Protein AF-A0A1G7L5L9-F1 (afdb_monomer_lite)

Radius of gyration: 23.98 Å; chains: 1; bounding box: 63×46×67 Å

Foldseek 3Di:
DVQVVQQLVVLVVVLVVLVVVQFFKWKWFPDCDPVNHHTDIDTDLFQVVNVVVQVVPQDPPDDPPVPDDPDPPPPGGRMDMFTSVVSVLVSPDDPPPDPDPFPVVLLVVQCVVQQKDADVPDDPVNCVVCQSSLHKDKIKHKDKDQLLVFFQKKWKKWWFADPDDDRQPPTDIDTPDMGRDPVVLVVVNVVVQPPPPPDPTFTKIWIKTFTPLAAFDADSRGDGQLQGIGTQKIWHWDQDPVVNDIHTDIDGPDDSRDIDMGMDMWMWGADRVVSHIFIAHRSRDTDRSVRPRDDPPPPPD

Secondary structure (DSSP, 8-state):
-HHHHHHHHHHHHHHHHHHHHT--EEEEE-SPPTT-PPPPEEEESSHHHHHHHHHHHS-------TT-TT--------EEEEEHHHHHHHHH--S--------HHHHHHHHHHTTEEEPTT--HHHHHHHHHTT--EEEEEEEEE-HHHHEEEEEEEEEEPP-SS-TTTT-EEEEEEEESSHHHHHHHHHHHHHHTTT-S--EEEEEEEEETT-PPPB-TTSPBPTTTEEEEEEEEEEEETTTTEEEEEEEE---SSS-EEEEEEEEEEEETTTTEEEEE-TTS-B--GGG----------

Sequence (301 aa):
MEIQETSQRDIARFLQNAGASGWNWTAFSTRPNEDQRPPDFEGFISADKAQAYCNDNGVSRSYPYEDDPYDVREEYLDYRFMPVEALQKAYHADKGITTINFPLGSLKEAMSSQSVQFLPGQTTEQALPLLQAETIFPVQWNKLIDPAQEVDRFHVIGHRHAGHQVYEIGHSTRVVGSFSSLAEAEKCFKEQVRQYTDNTDKNDYLLIGQYKGREVVQDMEGWPESYSGLTLKTANYQYDNDLQAKIWNVQEISTLDEPKGIRHFLYARFDPESEKLTLYNDRLQETRPEDLKSINLSRSI

pLDDT: mean 81.39, std 17.75, range [27.72, 98.44]

Structure (mmCIF, N/CA/C/O backbone):
data_AF-A0A1G7L5L9-F1
#
_entry.id   AF-A0A1G7L5L9-F1
#
loop_
_atom_site.group_PDB
_atom_site.id
_atom_site.type_symbol
_atom_site.label_atom_id
_atom_site.label_alt_id
_atom_site.label_comp_id
_atom_site.label_asym_id
_atom_site.label_entity_id
_atom_site.label_seq_id
_atom_site.pdbx_PDB_ins_code
_atom_site.Cartn_x
_atom_site.Cartn_y
_atom_site.Cartn_z
_atom_site.occupancy
_atom_site.B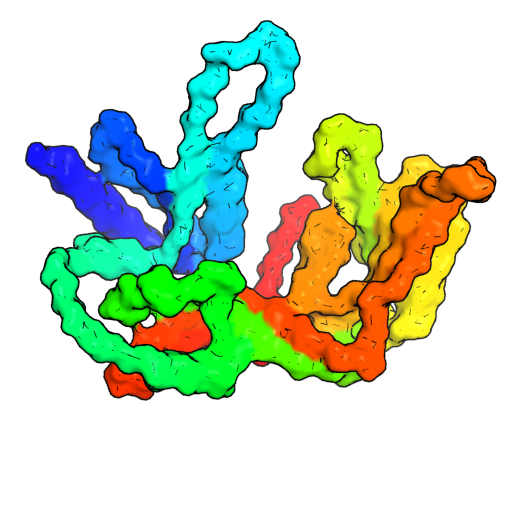_iso_or_equiv
_atom_site.auth_seq_id
_atom_site.auth_comp_id
_atom_site.auth_asym_id
_atom_site.auth_atom_id
_atom_site.pdbx_PDB_model_num
ATOM 1 N N . MET A 1 1 ? -40.414 11.947 16.798 1.00 44.50 1 MET A N 1
ATOM 2 C CA . MET A 1 1 ? -40.031 10.758 17.588 1.00 44.50 1 MET A CA 1
ATOM 3 C C . MET A 1 1 ? -39.949 9.507 16.706 1.00 44.50 1 MET A C 1
ATOM 5 O O . MET A 1 1 ? -39.014 8.749 16.881 1.00 44.50 1 MET A O 1
ATOM 9 N N . GLU A 1 2 ? -40.801 9.350 15.681 1.00 40.66 2 GLU A N 1
ATOM 10 C CA . GLU A 1 2 ? -40.761 8.212 14.728 1.00 40.66 2 GLU A CA 1
ATOM 11 C C . GLU A 1 2 ? -39.522 8.146 13.804 1.00 40.66 2 GLU A C 1
ATOM 13 O O . GLU A 1 2 ? -39.083 7.056 13.443 1.00 40.66 2 GLU A O 1
ATOM 18 N N . ILE A 1 3 ? -38.916 9.284 13.441 1.00 42.47 3 ILE A N 1
ATOM 19 C CA . ILE A 1 3 ? -37.767 9.327 12.510 1.00 42.47 3 ILE A CA 1
ATOM 20 C C . ILE A 1 3 ? -36.498 8.714 13.135 1.00 42.47 3 ILE A C 1
ATOM 22 O O . ILE A 1 3 ? -35.780 7.968 12.473 1.00 42.47 3 ILE A O 1
ATOM 26 N N . GLN A 1 4 ? -36.253 8.955 14.430 1.00 54.94 4 GLN A N 1
ATOM 27 C CA . GLN A 1 4 ? -35.119 8.364 15.157 1.00 54.94 4 GLN A CA 1
ATOM 28 C C . GLN A 1 4 ? -35.282 6.858 15.395 1.00 54.94 4 GLN A C 1
ATOM 30 O O . GLN A 1 4 ? -34.301 6.126 15.358 1.00 54.94 4 GLN A O 1
ATOM 35 N N . GLU A 1 5 ? -36.504 6.373 15.621 1.00 56.66 5 GLU A N 1
ATOM 36 C CA . GLU A 1 5 ? -36.740 4.933 15.784 1.00 56.66 5 GLU A CA 1
ATOM 37 C C . GLU A 1 5 ? -36.624 4.175 14.455 1.00 56.66 5 GLU A C 1
ATOM 39 O O . GLU A 1 5 ? -36.126 3.049 14.420 1.00 56.66 5 GLU A O 1
ATOM 44 N N . THR A 1 6 ? -37.059 4.792 13.351 1.00 52.22 6 THR A N 1
ATOM 45 C CA . THR A 1 6 ? -36.950 4.202 12.008 1.00 52.22 6 THR A CA 1
ATOM 46 C C . THR A 1 6 ? -35.484 4.105 11.585 1.00 52.22 6 THR A C 1
ATOM 48 O O . THR A 1 6 ? -35.041 3.035 11.173 1.00 52.22 6 THR A O 1
ATOM 51 N N . SER A 1 7 ? -34.693 5.159 11.824 1.00 68.81 7 SER A N 1
ATOM 52 C CA . SER A 1 7 ? -33.255 5.148 11.533 1.00 68.81 7 SER A CA 1
ATOM 53 C C . SER A 1 7 ? -32.487 4.094 12.338 1.00 68.81 7 SER A C 1
ATOM 55 O O . SER A 1 7 ? -31.607 3.423 11.803 1.00 68.81 7 SER A O 1
ATOM 57 N N . GLN A 1 8 ? -32.867 3.875 13.598 1.00 73.25 8 GLN A N 1
ATOM 58 C CA . GLN A 1 8 ? -32.295 2.828 14.445 1.00 73.25 8 GLN A CA 1
ATOM 59 C C . GLN A 1 8 ? -32.614 1.413 13.944 1.00 73.25 8 GLN A C 1
ATOM 61 O O . GLN A 1 8 ? -31.734 0.551 13.899 1.00 73.25 8 GLN A O 1
ATOM 66 N N . ARG A 1 9 ? -33.859 1.161 13.523 1.00 78.75 9 ARG A N 1
ATOM 67 C CA . ARG A 1 9 ? -34.261 -0.149 12.984 1.00 78.75 9 ARG A CA 1
ATOM 68 C C . ARG A 1 9 ? -33.539 -0.493 11.687 1.00 78.75 9 ARG A C 1
ATOM 70 O O . ARG A 1 9 ? -33.197 -1.659 11.491 1.00 78.75 9 ARG A O 1
ATOM 77 N N . ASP A 1 10 ? -33.314 0.487 10.821 1.00 81.69 10 ASP A N 1
ATOM 78 C CA . ASP A 1 10 ? -32.642 0.263 9.542 1.00 81.69 10 ASP A CA 1
ATOM 79 C C . ASP A 1 10 ? -31.140 0.006 9.730 1.00 81.69 10 ASP A C 1
ATOM 81 O O . ASP A 1 10 ? -30.616 -0.947 9.153 1.00 81.69 10 ASP A O 1
ATOM 85 N N . ILE A 1 11 ? -30.476 0.736 10.637 1.00 84.44 11 ILE A N 1
ATOM 86 C CA . ILE A 1 11 ? -29.084 0.452 11.031 1.00 84.44 11 ILE A CA 1
ATOM 87 C C . ILE A 1 11 ? -28.968 -0.945 11.651 1.00 84.44 11 ILE A C 1
ATOM 89 O O . ILE A 1 11 ? -28.101 -1.726 11.263 1.00 84.44 11 ILE A O 1
ATOM 93 N N . ALA A 1 12 ? -29.861 -1.301 12.579 1.00 86.31 12 ALA A N 1
ATOM 94 C CA . ALA A 1 12 ? -29.857 -2.627 13.195 1.00 86.31 12 ALA A CA 1
ATOM 95 C C . ALA A 1 12 ? -30.045 -3.747 12.154 1.00 86.31 12 ALA A C 1
ATOM 97 O O . ALA A 1 12 ? -29.364 -4.772 12.216 1.00 86.31 12 ALA A O 1
ATOM 98 N N . ARG A 1 13 ? -30.925 -3.538 11.164 1.00 88.62 13 ARG A N 1
ATOM 99 C CA . ARG A 1 13 ? -31.131 -4.478 10.053 1.00 88.62 13 ARG A CA 1
ATOM 100 C C . ARG A 1 13 ? -29.889 -4.596 9.173 1.00 88.62 13 ARG A C 1
ATOM 102 O O . ARG A 1 13 ? -29.511 -5.711 8.822 1.00 88.62 13 ARG A O 1
ATOM 109 N N . PHE A 1 14 ? -29.243 -3.477 8.842 1.00 90.25 14 PHE A N 1
ATOM 110 C CA . PHE A 1 14 ? -27.985 -3.480 8.098 1.00 90.25 14 PHE A CA 1
ATOM 111 C C . PHE A 1 14 ? -26.903 -4.278 8.836 1.00 90.25 14 PHE A C 1
ATOM 113 O O . PHE A 1 14 ? -26.316 -5.184 8.251 1.00 90.25 14 PHE A O 1
ATOM 120 N N . LEU A 1 15 ? -26.689 -4.011 10.129 1.00 90.12 15 LEU A N 1
ATOM 121 C CA . LEU A 1 15 ? -25.681 -4.705 10.939 1.00 90.12 15 LEU A CA 1
ATOM 122 C C . LEU A 1 15 ? -25.943 -6.218 11.021 1.00 90.12 15 LEU A C 1
ATOM 124 O O . LEU A 1 15 ? -25.011 -7.016 10.922 1.00 90.12 15 LEU A O 1
ATOM 128 N N . GLN A 1 16 ? -27.209 -6.630 11.134 1.00 88.75 16 GLN A N 1
ATOM 129 C CA . GLN A 1 16 ? -27.583 -8.045 11.087 1.00 88.75 16 GLN A CA 1
ATOM 130 C C . GLN A 1 16 ? -27.263 -8.679 9.721 1.00 88.75 16 GLN A C 1
ATOM 132 O O . GLN A 1 16 ? -26.708 -9.779 9.659 1.00 88.75 16 GLN A O 1
ATOM 137 N N . ASN A 1 17 ? -27.576 -7.980 8.626 1.00 89.50 17 ASN A N 1
ATOM 138 C CA . ASN A 1 17 ? -27.306 -8.444 7.264 1.00 89.50 17 ASN A CA 1
ATOM 139 C C . ASN A 1 17 ? -25.806 -8.489 6.943 1.00 89.50 17 ASN A C 1
ATOM 141 O O . ASN A 1 17 ? -25.369 -9.388 6.221 1.00 89.50 17 ASN A O 1
ATOM 145 N N . ALA A 1 18 ? -25.020 -7.564 7.497 1.00 90.19 18 ALA A N 1
ATOM 146 C CA . ALA A 1 18 ? -23.574 -7.517 7.330 1.00 90.19 18 ALA A CA 1
ATOM 147 C C . ALA A 1 18 ? -22.911 -8.794 7.856 1.00 90.19 18 ALA A C 1
ATOM 149 O O . ALA A 1 18 ? -22.126 -9.417 7.139 1.00 90.19 18 ALA A O 1
ATOM 150 N N . GLY A 1 19 ? -23.313 -9.250 9.049 1.00 83.50 19 GLY A N 1
ATOM 151 C CA . GLY A 1 19 ? -22.846 -10.519 9.610 1.00 83.50 19 GLY A CA 1
ATOM 152 C C . GLY A 1 19 ? -23.207 -11.728 8.739 1.00 83.50 19 GLY A C 1
ATOM 153 O O . GLY A 1 19 ? -22.362 -12.588 8.503 1.00 83.50 19 GLY A O 1
ATOM 154 N N . ALA A 1 20 ? -24.431 -11.775 8.201 1.00 88.44 20 ALA A N 1
ATOM 155 C CA . ALA A 1 20 ? -24.874 -12.864 7.323 1.00 88.44 20 ALA A CA 1
ATOM 156 C C . ALA A 1 20 ? -24.168 -12.873 5.952 1.00 88.44 20 ALA A C 1
ATOM 158 O O . ALA A 1 20 ? -23.984 -13.935 5.361 1.00 88.44 20 ALA A O 1
ATOM 159 N N . SER A 1 21 ? -23.765 -11.700 5.458 1.00 89.38 21 SER A N 1
ATOM 160 C CA . SER A 1 21 ? -23.164 -11.518 4.128 1.00 89.38 21 SER A CA 1
ATOM 161 C C . SER A 1 21 ? -21.631 -11.511 4.144 1.00 89.38 21 SER A C 1
ATOM 163 O O . SER A 1 21 ? -21.006 -11.430 3.087 1.00 89.38 21 SER A O 1
ATOM 165 N N . GLY A 1 22 ? -21.012 -11.586 5.329 1.00 91.38 22 GLY A N 1
ATOM 166 C CA . GLY A 1 22 ? -19.559 -11.507 5.494 1.00 91.38 22 GLY A CA 1
ATOM 167 C C . GLY A 1 22 ? -18.984 -10.118 5.199 1.00 91.38 22 GLY A C 1
ATOM 168 O O . GLY A 1 22 ? -17.840 -10.007 4.758 1.00 91.38 22 GLY A O 1
ATOM 169 N N . TRP A 1 23 ? -19.775 -9.059 5.385 1.00 95.00 23 TRP A N 1
ATOM 170 C CA . TRP A 1 23 ? -19.309 -7.686 5.209 1.00 95.00 23 TRP A CA 1
ATOM 171 C C . TRP A 1 23 ? -18.529 -7.236 6.442 1.00 95.00 23 TRP A C 1
ATOM 173 O O . TRP A 1 23 ? -19.056 -7.203 7.552 1.00 95.00 23 TRP A O 1
ATOM 183 N N . ASN A 1 24 ? -17.272 -6.860 6.222 1.00 94.69 24 ASN A N 1
ATOM 184 C CA . ASN A 1 24 ? -16.360 -6.375 7.258 1.00 94.69 24 ASN A CA 1
ATOM 185 C C . ASN A 1 24 ? -16.299 -4.843 7.286 1.00 94.69 24 ASN A C 1
ATOM 187 O O . ASN A 1 24 ? -15.960 -4.242 8.306 1.00 94.69 24 ASN A O 1
ATOM 191 N N . TRP A 1 25 ? -16.660 -4.212 6.171 1.00 95.12 25 TRP A N 1
ATOM 192 C CA . TRP A 1 25 ? -16.601 -2.776 5.948 1.00 95.12 25 TRP A CA 1
ATOM 193 C C . TRP A 1 25 ? -17.951 -2.241 5.514 1.00 95.12 25 TRP A C 1
ATOM 195 O O . TRP A 1 25 ? -18.739 -2.947 4.885 1.00 95.12 25 TRP A O 1
ATOM 205 N N . THR A 1 26 ? -18.198 -0.977 5.825 1.00 93.56 26 THR A N 1
ATOM 206 C CA . THR A 1 26 ? -19.353 -0.249 5.323 1.00 93.56 26 THR A CA 1
ATOM 207 C C . THR A 1 26 ? -18.949 1.121 4.808 1.00 93.56 26 THR A C 1
ATOM 209 O O . THR A 1 26 ? -18.110 1.771 5.431 1.00 93.56 26 THR A O 1
ATOM 212 N N . ALA A 1 27 ? -19.529 1.544 3.686 1.00 91.06 27 ALA A N 1
ATOM 213 C CA . ALA A 1 27 ? -19.454 2.912 3.189 1.00 91.06 27 ALA A CA 1
ATOM 214 C C . ALA A 1 27 ? -20.799 3.621 3.382 1.00 91.06 27 ALA A C 1
ATOM 216 O O . ALA A 1 27 ? -21.850 2.989 3.305 1.00 91.06 27 ALA A O 1
ATOM 217 N N . PHE A 1 28 ? -20.762 4.926 3.632 1.00 87.06 28 PHE A N 1
ATOM 218 C CA . PHE A 1 28 ? -21.939 5.755 3.871 1.00 87.06 28 PHE A CA 1
ATOM 219 C C . PHE A 1 28 ? -21.660 7.215 3.507 1.00 87.06 28 PHE A C 1
ATOM 221 O O . PHE A 1 28 ? -20.514 7.669 3.535 1.00 87.06 28 PHE A O 1
ATOM 228 N N . SER A 1 29 ? -22.713 7.966 3.189 1.00 81.38 29 SER A N 1
ATOM 229 C CA . SER A 1 29 ? -22.617 9.419 3.014 1.00 81.38 29 SER A CA 1
ATOM 230 C C . SER A 1 29 ? -22.608 10.117 4.374 1.00 81.38 29 SER A C 1
ATOM 232 O O . SER A 1 29 ? -23.437 9.819 5.234 1.00 81.38 29 SER A O 1
ATOM 234 N N . THR A 1 30 ? -21.694 11.064 4.588 1.00 72.50 30 THR A N 1
ATOM 235 C CA . THR A 1 30 ? -21.686 11.901 5.801 1.00 72.50 30 THR A CA 1
ATOM 236 C C . THR A 1 30 ? -22.652 13.073 5.720 1.00 72.50 30 THR A C 1
ATOM 238 O O . THR A 1 30 ? -22.842 13.779 6.717 1.00 72.50 30 THR A O 1
ATOM 241 N N . ARG A 1 31 ? -23.271 13.304 4.555 1.00 68.00 31 ARG A N 1
ATOM 242 C CA . ARG A 1 31 ? -24.262 14.363 4.429 1.00 68.00 31 ARG A CA 1
ATOM 243 C C . ARG A 1 31 ? -25.483 14.038 5.280 1.00 68.00 31 ARG A C 1
ATOM 245 O O . ARG A 1 31 ? -26.011 12.929 5.191 1.00 68.00 31 ARG A O 1
ATOM 252 N N . PRO A 1 32 ? -25.980 15.002 6.069 1.00 59.66 32 PRO A N 1
ATOM 253 C CA . PRO A 1 32 ? -27.311 14.869 6.623 1.00 59.66 32 PRO A CA 1
ATOM 254 C C . PRO A 1 32 ? -28.289 14.810 5.447 1.00 59.66 32 PRO A C 1
ATOM 256 O O . PRO A 1 32 ? -28.342 15.739 4.644 1.00 59.66 32 PRO A O 1
ATOM 259 N N . ASN A 1 33 ? -29.043 13.716 5.329 1.00 57.25 33 ASN A N 1
ATOM 260 C CA . ASN A 1 33 ? -30.173 13.668 4.408 1.00 57.25 33 ASN A CA 1
ATOM 261 C C . ASN A 1 33 ? -31.082 14.870 4.699 1.00 57.25 33 ASN A C 1
ATOM 263 O O . ASN A 1 33 ? -31.468 15.065 5.856 1.00 57.25 33 ASN A O 1
ATOM 267 N N . GLU A 1 34 ? -31.456 15.643 3.673 1.00 55.44 34 GLU A N 1
ATOM 268 C CA . GLU A 1 34 ? -32.440 16.733 3.810 1.00 55.44 34 GLU A CA 1
ATOM 269 C C . GLU A 1 34 ? -33.750 16.223 4.450 1.00 55.44 34 GLU A C 1
ATOM 271 O O . GLU A 1 34 ? -34.397 16.926 5.224 1.00 55.44 34 GLU A O 1
ATOM 276 N N . ASP A 1 35 ? -34.053 14.938 4.236 1.00 57.66 35 ASP A N 1
ATOM 277 C CA . ASP A 1 35 ? -35.201 14.208 4.778 1.00 57.66 35 ASP A CA 1
ATOM 278 C C . ASP A 1 35 ? -35.002 13.608 6.192 1.00 57.66 35 ASP A C 1
ATOM 280 O O . ASP A 1 35 ? -35.859 12.858 6.659 1.00 57.66 35 ASP A O 1
ATOM 284 N N . GLN A 1 36 ? -33.878 13.853 6.881 1.00 54.94 36 GLN A N 1
ATOM 285 C CA . GLN A 1 36 ? -33.519 13.204 8.163 1.00 54.94 36 GLN A CA 1
ATOM 286 C C . GLN A 1 36 ? -33.465 11.660 8.122 1.00 54.94 36 GLN A C 1
ATOM 288 O O . GLN A 1 36 ? -33.485 11.002 9.168 1.00 54.94 36 GLN A O 1
ATOM 293 N N . ARG A 1 37 ? -33.392 11.055 6.932 1.00 56.72 37 ARG A N 1
ATOM 294 C CA . ARG A 1 37 ? -33.225 9.603 6.781 1.00 56.72 37 ARG A CA 1
ATOM 295 C C . ARG A 1 37 ? -31.828 9.177 7.256 1.00 56.72 37 ARG A C 1
ATOM 297 O O . ARG A 1 37 ? -30.884 9.952 7.081 1.00 56.72 37 ARG A O 1
ATOM 304 N N . PRO A 1 38 ? -31.668 7.975 7.842 1.00 59.00 38 PRO A N 1
ATOM 305 C CA . PRO A 1 38 ? -30.341 7.423 8.124 1.00 59.00 38 PRO A CA 1
ATOM 306 C C . PRO A 1 38 ? -29.454 7.452 6.867 1.00 59.00 38 PRO A C 1
ATOM 308 O O . PRO A 1 38 ? -29.993 7.419 5.759 1.00 59.00 38 PRO A O 1
ATOM 311 N N . PRO A 1 39 ? -28.119 7.507 7.017 1.00 67.44 39 PRO A N 1
ATOM 312 C CA . PRO A 1 39 ? -27.217 7.295 5.894 1.00 67.44 39 PRO A CA 1
ATOM 313 C C . PRO A 1 39 ? -27.518 5.944 5.240 1.00 67.44 39 PRO A C 1
ATOM 315 O O . PRO A 1 39 ? -27.706 4.954 5.952 1.00 67.44 39 PRO A O 1
ATOM 318 N N . ASP A 1 40 ? -27.543 5.894 3.911 1.00 78.25 40 ASP A N 1
ATOM 319 C CA . ASP A 1 40 ? -27.576 4.619 3.200 1.00 78.25 40 ASP A CA 1
ATOM 320 C C . ASP A 1 40 ? -26.211 3.943 3.372 1.00 78.25 40 ASP A C 1
ATOM 322 O O . ASP A 1 40 ? -25.170 4.504 3.014 1.00 78.25 40 ASP A O 1
ATOM 326 N N . PHE A 1 41 ? -26.226 2.765 3.997 1.00 87.62 41 PHE A N 1
ATOM 327 C CA . PHE A 1 41 ? -25.035 1.967 4.253 1.00 87.62 41 PHE A CA 1
ATOM 328 C C . PHE A 1 41 ? -24.877 0.911 3.170 1.00 87.62 41 PHE A C 1
ATOM 330 O O . PHE A 1 41 ? -25.751 0.066 2.983 1.00 87.62 41 PHE A O 1
ATOM 337 N N . GLU A 1 42 ? -23.711 0.905 2.539 1.00 91.06 42 GLU A N 1
ATOM 338 C CA . GLU A 1 42 ? -23.298 -0.146 1.617 1.00 91.06 42 GLU A CA 1
ATOM 339 C C . GLU A 1 42 ? -22.252 -1.036 2.278 1.00 91.06 42 GLU A C 1
ATOM 341 O O . GLU A 1 42 ? -21.380 -0.546 2.998 1.00 91.06 42 GLU A O 1
ATOM 346 N N . GLY A 1 43 ? -22.357 -2.350 2.083 1.00 92.75 43 GLY A N 1
ATOM 347 C CA . GLY A 1 43 ? -21.515 -3.346 2.745 1.00 92.75 43 GLY A CA 1
ATOM 348 C C . GLY A 1 43 ? -20.448 -3.942 1.829 1.00 92.75 43 GLY A C 1
ATOM 349 O O . GLY A 1 43 ? -20.718 -4.306 0.686 1.00 92.75 43 GLY A O 1
ATOM 350 N N . PHE A 1 44 ? -19.231 -4.101 2.351 1.00 95.25 44 PHE A N 1
ATOM 351 C CA . PHE A 1 44 ? -18.081 -4.599 1.600 1.00 95.25 44 PHE A CA 1
ATOM 352 C C . PHE A 1 44 ? -17.297 -5.641 2.396 1.00 95.25 44 PHE A C 1
ATOM 354 O O . PHE A 1 44 ? -17.155 -5.571 3.617 1.00 95.25 44 PHE A O 1
ATOM 361 N N . ILE A 1 45 ? -16.736 -6.617 1.683 1.00 94.31 45 ILE A N 1
ATOM 362 C CA . ILE A 1 45 ? -15.881 -7.654 2.281 1.00 94.31 45 ILE A CA 1
ATOM 363 C C . ILE A 1 45 ? -14.486 -7.130 2.661 1.00 94.31 45 ILE A C 1
ATOM 365 O O . ILE A 1 45 ? -13.810 -7.738 3.491 1.00 94.31 45 ILE A O 1
ATOM 369 N N . SER A 1 46 ? -14.052 -6.025 2.048 1.00 92.50 46 SER A N 1
ATOM 370 C CA . SER A 1 46 ? -12.695 -5.488 2.148 1.00 92.50 46 SER A CA 1
ATOM 371 C C . SER A 1 46 ? -12.664 -3.962 2.027 1.00 92.50 46 SER A C 1
ATOM 373 O O . SER A 1 46 ? -13.562 -3.351 1.440 1.00 92.50 46 SER A O 1
ATOM 375 N N . ALA A 1 47 ? -11.625 -3.359 2.600 1.00 91.31 47 ALA A N 1
ATOM 376 C CA . ALA A 1 47 ? -11.449 -1.915 2.657 1.00 91.31 47 ALA A CA 1
ATOM 377 C C . ALA A 1 47 ? -11.190 -1.287 1.283 1.00 91.31 47 ALA A C 1
ATOM 379 O O . 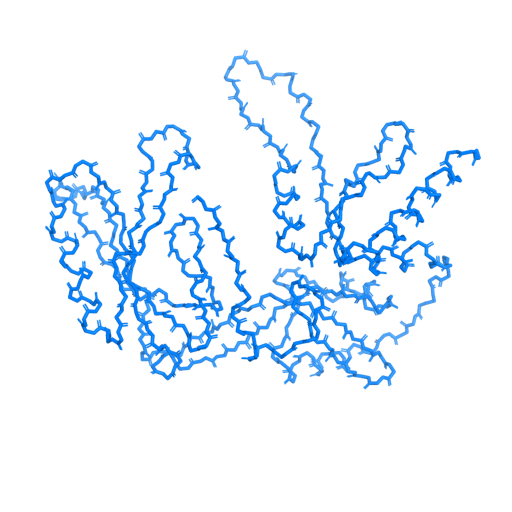ALA A 1 47 ? -11.693 -0.205 1.003 1.00 91.31 47 ALA A O 1
ATOM 380 N N . ASP A 1 48 ? -10.440 -1.971 0.417 1.00 88.69 48 ASP A N 1
ATOM 381 C CA . ASP A 1 48 ? -10.136 -1.527 -0.948 1.00 88.69 48 ASP A CA 1
ATOM 382 C C . ASP A 1 48 ? -11.415 -1.336 -1.781 1.00 88.69 48 ASP A C 1
ATOM 384 O O . ASP A 1 48 ? -11.560 -0.337 -2.481 1.00 88.69 48 ASP A O 1
ATOM 388 N N . LYS A 1 49 ? -12.382 -2.251 -1.652 1.00 90.69 49 LYS A N 1
ATOM 389 C CA . LYS A 1 49 ? -13.683 -2.172 -2.324 1.00 90.69 49 LYS A CA 1
ATOM 390 C C . LYS A 1 49 ? -14.545 -1.048 -1.768 1.00 90.69 49 LYS A C 1
ATOM 392 O O . LYS A 1 49 ? -15.193 -0.354 -2.544 1.00 90.69 49 LYS A O 1
ATOM 397 N N . ALA A 1 50 ? -14.536 -0.861 -0.449 1.00 90.56 50 ALA A N 1
ATOM 398 C CA . ALA A 1 50 ? -15.242 0.249 0.180 1.00 90.56 50 ALA A CA 1
ATOM 399 C C . ALA A 1 50 ? -14.646 1.602 -0.250 1.00 90.56 50 ALA A C 1
ATOM 401 O O . ALA A 1 50 ? -15.386 2.515 -0.598 1.00 90.56 50 ALA A O 1
ATOM 402 N N . GLN A 1 51 ? -13.315 1.712 -0.305 1.00 88.88 51 GLN A N 1
ATOM 403 C CA . GLN A 1 51 ? -12.616 2.897 -0.802 1.00 88.88 51 GLN A CA 1
ATOM 404 C C . GLN A 1 51 ? -12.915 3.155 -2.282 1.00 88.88 51 GLN A C 1
ATOM 406 O O . GLN A 1 51 ? -13.193 4.295 -2.641 1.00 88.88 51 GLN A O 1
ATOM 411 N N . ALA A 1 52 ? -12.873 2.122 -3.133 1.00 85.75 52 ALA A N 1
ATOM 412 C CA . ALA A 1 52 ? -13.218 2.243 -4.549 1.00 85.75 52 ALA A CA 1
ATOM 413 C C . ALA A 1 52 ? -14.647 2.768 -4.718 1.00 85.75 52 ALA A C 1
ATOM 415 O O . ALA A 1 52 ? -14.857 3.742 -5.430 1.00 85.75 52 ALA A O 1
ATOM 416 N N . TYR A 1 53 ? -15.601 2.217 -3.961 1.00 87.56 53 TYR A N 1
ATOM 417 C CA . TYR A 1 53 ? -16.966 2.730 -3.933 1.00 87.56 53 TYR A CA 1
ATOM 418 C C . TYR A 1 53 ? -17.027 4.203 -3.506 1.00 87.56 53 TYR A C 1
ATOM 420 O O . TYR A 1 53 ? -17.682 5.000 -4.173 1.00 87.56 53 TYR A O 1
ATOM 428 N N . CYS A 1 54 ? -16.338 4.592 -2.427 1.00 84.06 54 CYS A N 1
ATOM 429 C CA . CYS A 1 54 ? -16.298 5.990 -1.995 1.00 84.06 54 CYS A CA 1
ATOM 430 C C . CYS A 1 54 ? -15.682 6.913 -3.053 1.00 84.06 54 CYS A C 1
ATOM 432 O O . CYS A 1 54 ? -16.166 8.024 -3.221 1.00 84.06 54 CYS A O 1
ATOM 434 N N . ASN A 1 55 ? -14.648 6.472 -3.771 1.00 80.62 55 ASN A N 1
ATOM 435 C CA . ASN A 1 55 ? -14.020 7.257 -4.835 1.00 80.62 55 ASN A CA 1
ATOM 436 C C . ASN A 1 55 ? -14.953 7.409 -6.044 1.00 80.62 55 ASN A C 1
ATOM 438 O O . ASN A 1 55 ? -15.117 8.515 -6.552 1.00 80.62 55 ASN A O 1
ATOM 442 N N . ASP A 1 56 ? -15.609 6.320 -6.453 1.00 79.25 56 ASP A N 1
ATOM 443 C CA . ASP A 1 56 ? -16.528 6.293 -7.595 1.00 79.25 56 ASP A CA 1
ATOM 444 C C . ASP A 1 56 ? -17.799 7.120 -7.340 1.00 79.25 56 ASP A C 1
ATOM 446 O O . ASP A 1 56 ? -18.392 7.656 -8.276 1.00 79.25 56 ASP A O 1
ATOM 450 N N . ASN A 1 57 ? -18.217 7.239 -6.074 1.00 75.88 57 ASN A N 1
ATOM 451 C CA . ASN A 1 57 ? -19.425 7.965 -5.665 1.00 75.88 57 ASN A CA 1
ATOM 452 C C . ASN A 1 57 ? -19.142 9.337 -5.032 1.00 75.88 57 ASN A C 1
ATOM 454 O O . ASN A 1 57 ? -20.057 10.144 -4.884 1.00 75.88 57 ASN A O 1
ATOM 458 N N . GLY A 1 58 ? -17.890 9.635 -4.682 1.00 63.47 58 GLY A N 1
ATOM 459 C CA . GLY A 1 58 ? -17.456 10.896 -4.070 1.00 63.47 58 GLY A CA 1
ATOM 460 C C . GLY A 1 58 ? -17.284 12.047 -5.065 1.00 63.47 58 GLY A C 1
ATOM 461 O O . GLY A 1 58 ? -16.532 12.985 -4.800 1.00 63.47 58 GLY A O 1
ATOM 462 N N . VAL A 1 59 ? -17.911 11.972 -6.243 1.00 54.06 59 VAL A N 1
ATOM 463 C CA . VAL A 1 59 ? -17.523 12.809 -7.380 1.00 54.06 59 VAL A CA 1
ATOM 464 C C . VAL A 1 59 ? -17.946 14.269 -7.206 1.00 54.06 59 VAL A C 1
ATOM 466 O O . VAL A 1 59 ? -19.116 14.624 -7.313 1.00 54.06 59 VAL A O 1
ATOM 469 N N . SER A 1 60 ? -16.937 15.128 -7.069 1.00 46.25 60 SER A N 1
ATOM 470 C CA . SER A 1 60 ? -16.894 16.453 -7.690 1.00 46.25 60 SER A CA 1
ATOM 471 C C . SER A 1 60 ? -16.710 16.274 -9.199 1.00 46.25 60 SER A C 1
ATOM 473 O O . SER A 1 60 ? -15.581 16.079 -9.649 1.00 46.25 60 SER A O 1
ATOM 475 N N . ARG A 1 61 ? -17.776 16.319 -10.009 1.00 43.22 61 ARG A N 1
ATOM 476 C CA . ARG A 1 61 ? -17.624 16.544 -11.462 1.00 43.22 61 ARG A CA 1
ATOM 477 C C . ARG A 1 61 ? -17.715 18.036 -11.764 1.00 43.22 61 ARG A C 1
ATOM 479 O O . ARG A 1 61 ? -18.610 18.451 -12.490 1.00 43.22 61 ARG A O 1
ATOM 486 N N . SER A 1 62 ? -16.756 18.810 -11.264 1.00 36.59 62 SER A N 1
ATOM 487 C CA . SER A 1 62 ? -16.523 20.159 -11.776 1.00 36.59 62 SER A CA 1
ATOM 488 C C . SER A 1 62 ? -15.715 20.068 -13.060 1.00 36.59 62 SER A C 1
ATOM 490 O O . SER A 1 62 ? -14.488 20.080 -13.065 1.00 36.59 62 SER A O 1
ATOM 492 N N . TYR A 1 63 ? -16.422 19.983 -14.183 1.00 40.50 63 TYR A N 1
ATOM 493 C CA . TYR A 1 63 ? -15.913 20.603 -15.398 1.00 40.50 63 TYR A CA 1
ATOM 494 C C . TYR A 1 63 ? -16.479 22.021 -15.434 1.00 40.50 63 TYR A C 1
ATOM 496 O O . TYR A 1 63 ? -17.698 22.167 -15.546 1.00 40.50 63 TYR A O 1
ATOM 504 N N . PRO A 1 64 ? -15.651 23.075 -15.359 1.00 40.62 64 PRO A N 1
ATOM 505 C CA . PRO A 1 64 ? -16.112 24.383 -15.780 1.00 40.62 64 PRO A CA 1
ATOM 506 C C . PRO A 1 64 ? -16.352 24.299 -17.292 1.00 40.62 64 PRO A C 1
ATOM 508 O O . PRO A 1 64 ? -15.407 24.281 -18.077 1.00 40.62 64 PRO A O 1
ATOM 511 N N . TYR A 1 65 ? -17.613 24.197 -17.715 1.00 43.53 65 TYR A N 1
ATOM 512 C CA . TYR A 1 65 ? -17.962 24.632 -19.062 1.00 43.53 65 TYR A CA 1
ATOM 513 C C . TYR A 1 65 ? -17.815 26.154 -19.081 1.00 43.53 65 TYR A C 1
ATOM 515 O O . TYR A 1 65 ? -18.360 26.845 -18.222 1.00 43.53 65 TYR A O 1
ATOM 523 N N . GLU A 1 66 ? -17.050 26.663 -20.046 1.00 49.31 66 GLU A N 1
ATOM 524 C CA . GLU A 1 66 ? -16.688 28.081 -20.192 1.00 49.31 66 GLU A CA 1
ATOM 525 C C . GLU A 1 66 ? -17.893 29.021 -20.415 1.00 49.31 66 GLU A C 1
ATOM 527 O O . GLU A 1 66 ? -17.716 30.237 -20.434 1.00 49.31 66 GLU A O 1
ATOM 532 N N . ASP A 1 67 ? -19.116 28.488 -20.517 1.00 51.94 67 ASP A N 1
ATOM 533 C CA . ASP A 1 67 ? -20.295 29.239 -20.952 1.00 51.94 67 ASP A CA 1
ATOM 534 C C . ASP A 1 67 ? -21.299 29.612 -19.841 1.00 51.94 67 ASP A C 1
ATOM 536 O O . ASP A 1 67 ? -22.222 30.373 -20.131 1.00 51.94 67 ASP A O 1
ATOM 540 N N . ASP A 1 68 ? -21.145 29.162 -18.582 1.00 48.69 68 ASP A N 1
ATOM 541 C CA . ASP A 1 68 ? -22.032 29.634 -17.496 1.00 48.69 68 ASP A CA 1
ATOM 542 C C . ASP A 1 68 ? -21.376 29.658 -16.090 1.00 48.69 68 ASP A C 1
ATOM 544 O O . ASP A 1 68 ? -21.332 28.643 -15.389 1.00 48.69 68 ASP A O 1
ATOM 548 N N . PRO A 1 69 ? -20.836 30.808 -15.637 1.00 47.16 69 PRO A N 1
ATOM 549 C CA . PRO A 1 69 ? -20.044 30.896 -14.407 1.00 47.16 69 PRO A CA 1
ATOM 550 C C . PRO A 1 69 ? -20.835 30.869 -13.082 1.00 47.16 69 PRO A C 1
ATOM 552 O O . PRO A 1 69 ? -20.212 31.053 -12.034 1.00 47.16 69 PRO A O 1
ATOM 555 N N . TYR A 1 70 ? -22.165 30.670 -13.071 1.00 46.44 70 TYR A N 1
ATOM 556 C CA . TYR A 1 70 ? -22.962 30.924 -11.854 1.00 46.44 70 TYR A CA 1
ATOM 557 C C . TYR A 1 70 ? -24.072 29.937 -11.459 1.00 46.44 70 TYR A C 1
ATOM 559 O O . TYR A 1 70 ? -24.789 30.258 -10.511 1.00 46.44 70 TYR A O 1
ATOM 567 N N . ASP A 1 71 ? -24.204 28.740 -12.043 1.00 45.62 71 ASP A N 1
ATOM 568 C CA . ASP A 1 71 ? -25.233 27.795 -11.551 1.00 45.62 71 ASP A CA 1
ATOM 569 C C . ASP A 1 71 ? -24.797 26.329 -11.451 1.00 45.62 71 ASP A C 1
ATOM 571 O O . ASP A 1 71 ? -25.531 25.396 -11.772 1.00 45.62 71 ASP A O 1
ATOM 575 N N . VAL A 1 72 ? -23.591 26.106 -10.928 1.00 43.25 72 VAL A N 1
ATOM 576 C CA . VAL A 1 72 ? -23.193 24.784 -10.445 1.00 43.25 72 VAL A CA 1
ATOM 577 C C . VAL A 1 72 ? -23.451 24.717 -8.939 1.00 43.25 72 VAL A C 1
ATOM 579 O O . VAL A 1 72 ? -22.572 24.987 -8.121 1.00 43.25 72 VAL A O 1
ATOM 582 N N . ARG A 1 73 ? -24.675 24.353 -8.537 1.00 45.81 73 ARG A N 1
ATOM 583 C CA . ARG A 1 73 ? -24.908 23.814 -7.185 1.00 45.81 73 ARG A CA 1
ATOM 584 C C . ARG A 1 73 ? -24.373 22.386 -7.139 1.00 45.81 73 ARG A C 1
ATOM 586 O O . ARG A 1 73 ? -25.122 21.418 -7.191 1.00 45.81 73 ARG A O 1
ATOM 593 N N . GLU A 1 74 ? -23.052 22.263 -7.108 1.00 48.72 74 GLU A N 1
ATOM 594 C CA . GLU A 1 74 ? -22.382 20.980 -6.944 1.00 48.72 74 GLU A CA 1
ATOM 595 C C . GLU A 1 74 ? -22.595 20.474 -5.521 1.00 48.72 74 GLU A C 1
ATOM 597 O O . GLU A 1 74 ? -22.048 20.974 -4.535 1.00 48.72 74 GLU A O 1
ATOM 602 N N . GLU A 1 75 ? -23.436 19.460 -5.403 1.00 51.75 75 GLU A N 1
ATOM 603 C CA . GLU A 1 75 ? -23.691 18.783 -4.151 1.00 51.75 75 GLU A CA 1
ATOM 604 C C . GLU A 1 75 ? -22.654 17.665 -3.924 1.00 51.75 75 GLU A C 1
ATOM 606 O O . GLU A 1 75 ? -22.933 16.489 -4.097 1.00 51.75 75 GLU A O 1
ATOM 611 N N . TYR A 1 76 ? -21.440 18.045 -3.499 1.00 54.56 76 TYR A N 1
ATOM 612 C CA . TYR A 1 76 ? -20.361 17.163 -3.004 1.00 54.56 76 TYR A CA 1
ATOM 613 C C . TYR A 1 76 ? -20.810 16.071 -2.011 1.00 54.56 76 TYR A C 1
ATOM 615 O O . TYR A 1 76 ? -20.823 16.320 -0.800 1.00 54.56 76 TYR A O 1
ATOM 623 N N . LEU A 1 77 ? -21.143 14.862 -2.461 1.00 60.44 77 LEU A N 1
ATOM 624 C CA . LEU A 1 77 ? -21.394 13.735 -1.556 1.00 60.44 77 LEU A CA 1
ATOM 625 C C . LEU A 1 77 ? -20.071 13.308 -0.881 1.00 60.44 77 LEU A C 1
ATOM 627 O O . LEU A 1 77 ? -19.199 12.733 -1.522 1.00 60.44 77 LEU A O 1
ATOM 631 N N . ASP A 1 78 ? -19.909 13.599 0.416 1.00 73.25 78 ASP A N 1
ATOM 632 C CA . ASP A 1 78 ? -18.746 13.177 1.219 1.00 73.25 78 ASP A CA 1
ATOM 633 C C . ASP A 1 78 ? -18.968 11.732 1.695 1.00 73.25 78 ASP A C 1
ATOM 635 O O . ASP A 1 78 ? -19.523 11.482 2.766 1.00 73.25 78 ASP A O 1
ATOM 639 N N . TYR A 1 79 ? -18.613 10.764 0.846 1.00 81.81 79 TYR A N 1
ATOM 640 C CA . TYR A 1 79 ? -18.653 9.346 1.203 1.00 81.81 79 TYR A CA 1
ATOM 641 C C . TYR A 1 79 ? -17.439 8.954 2.041 1.00 81.81 79 TYR A C 1
ATOM 643 O O . TYR A 1 79 ? -16.291 9.246 1.707 1.00 81.81 79 TYR A O 1
ATOM 651 N N . ARG A 1 80 ? -17.695 8.217 3.121 1.00 86.31 80 ARG A N 1
ATOM 652 C CA . ARG A 1 80 ? -16.671 7.645 3.999 1.00 86.31 80 ARG A CA 1
ATOM 653 C C . ARG A 1 80 ? -16.951 6.179 4.233 1.00 86.31 80 ARG A C 1
ATOM 655 O O . ARG A 1 80 ? -18.068 5.715 4.043 1.00 86.31 80 ARG A O 1
ATOM 662 N N . PHE A 1 81 ? -15.934 5.453 4.674 1.00 91.38 81 PHE A N 1
ATOM 663 C CA . PHE A 1 81 ? -16.082 4.056 5.047 1.00 91.38 81 PHE A CA 1
ATOM 664 C C . PHE A 1 81 ? -15.425 3.767 6.392 1.00 91.38 81 PHE A C 1
ATOM 666 O O . PHE A 1 81 ? -14.495 4.455 6.815 1.00 91.38 81 PHE A O 1
ATOM 673 N N . MET A 1 82 ? -15.941 2.754 7.081 1.00 91.81 82 MET A N 1
ATOM 674 C CA . MET A 1 82 ? -15.422 2.291 8.363 1.00 91.81 82 MET A CA 1
ATOM 675 C C . MET A 1 82 ? -15.699 0.793 8.566 1.00 91.81 82 MET A C 1
ATOM 677 O O . MET A 1 82 ? -16.529 0.221 7.855 1.00 91.81 82 MET A O 1
ATOM 681 N N . PRO A 1 83 ? -15.033 0.132 9.527 1.00 93.94 83 PRO A N 1
ATOM 682 C CA . PRO A 1 83 ? -15.352 -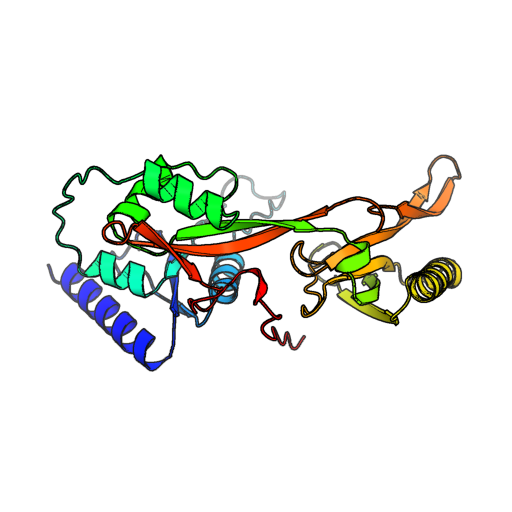1.243 9.897 1.00 93.94 83 PRO A CA 1
ATOM 683 C C . PRO A 1 83 ? -16.799 -1.379 10.383 1.00 93.94 83 PRO A C 1
ATOM 685 O O . PRO A 1 83 ? -17.272 -0.544 11.158 1.00 93.94 83 PRO A O 1
ATOM 688 N N . VAL A 1 84 ? -17.479 -2.467 10.016 1.00 92.56 84 VAL A N 1
ATOM 689 C CA . VAL A 1 84 ? -18.844 -2.766 10.495 1.00 92.56 84 VAL A CA 1
ATOM 690 C C . VAL A 1 84 ? -18.891 -2.835 12.025 1.00 92.56 84 VAL A C 1
ATOM 692 O O . VAL A 1 84 ? -19.813 -2.305 12.639 1.00 92.56 84 VAL A O 1
ATOM 695 N N . GLU A 1 85 ? -17.861 -3.397 12.663 1.00 90.31 85 GLU A N 1
ATOM 696 C CA . GLU A 1 85 ? -17.755 -3.419 14.128 1.00 90.31 85 GLU A CA 1
ATOM 697 C C . GLU A 1 85 ? -17.670 -2.009 14.732 1.00 90.31 85 GLU A C 1
ATOM 699 O O . GLU A 1 85 ? -18.236 -1.755 15.794 1.00 90.31 85 GLU A O 1
ATOM 704 N N . ALA A 1 86 ? -16.994 -1.070 14.063 1.00 87.88 86 ALA A N 1
ATOM 705 C CA . ALA A 1 86 ? -16.909 0.307 14.540 1.00 87.88 86 ALA A CA 1
ATOM 706 C C . ALA A 1 86 ? -18.280 0.998 14.467 1.00 87.88 86 ALA A C 1
ATOM 708 O O . ALA A 1 86 ? -18.659 1.687 15.415 1.00 87.88 86 ALA A O 1
ATOM 709 N N . LEU A 1 87 ? -19.055 0.749 13.403 1.00 88.00 87 LEU A N 1
ATOM 710 C CA . LEU A 1 87 ? -20.446 1.203 13.306 1.00 88.00 87 LEU A CA 1
ATOM 711 C C . LEU A 1 87 ? -21.314 0.577 14.409 1.00 88.00 87 LEU A C 1
ATOM 713 O O . LEU A 1 87 ? -22.072 1.283 15.071 1.00 88.00 87 LEU A O 1
ATOM 717 N N . GLN A 1 88 ? -21.169 -0.727 14.656 1.00 87.88 88 GLN A N 1
ATOM 718 C CA . GLN A 1 88 ? -21.893 -1.431 15.715 1.00 87.88 88 GLN A CA 1
ATOM 719 C C . GLN A 1 88 ? -21.575 -0.857 17.104 1.00 87.88 88 GLN A C 1
ATOM 721 O O . GLN A 1 88 ? -22.489 -0.595 17.887 1.00 87.88 88 GLN A O 1
ATOM 726 N N . LYS A 1 89 ? -20.297 -0.603 17.405 1.00 84.25 89 LYS A N 1
ATOM 727 C CA . LYS A 1 89 ? -19.879 0.048 18.654 1.00 84.25 89 LYS A CA 1
ATOM 728 C C . LYS A 1 89 ? -20.442 1.462 18.766 1.00 84.25 89 LYS A C 1
ATOM 730 O O . LYS A 1 89 ? -21.005 1.794 19.801 1.00 84.25 89 LYS A O 1
ATOM 735 N N . ALA A 1 90 ? -20.353 2.275 17.713 1.00 81.50 90 ALA A N 1
ATOM 736 C CA . ALA A 1 90 ? -20.908 3.630 17.708 1.00 81.50 90 ALA A CA 1
ATOM 737 C C . ALA A 1 90 ? -22.434 3.645 17.914 1.00 81.50 90 ALA A C 1
ATOM 739 O O . ALA A 1 90 ? -22.965 4.566 18.530 1.00 81.50 90 ALA A O 1
ATOM 740 N N . TYR A 1 91 ? -23.128 2.612 17.431 1.00 79.44 91 TYR A N 1
ATOM 741 C CA . TYR A 1 91 ? -24.568 2.439 17.592 1.00 79.44 91 TYR A CA 1
ATOM 742 C C . TYR A 1 91 ? -24.976 2.018 19.014 1.00 79.44 91 TYR A C 1
ATOM 744 O O . TYR A 1 91 ? -26.013 2.455 19.511 1.00 79.44 91 TYR A O 1
ATOM 752 N N . HIS A 1 92 ? -24.167 1.185 19.677 1.00 75.75 92 HIS A N 1
ATOM 753 C CA . HIS A 1 92 ? -24.446 0.671 21.023 1.00 75.75 92 HIS A CA 1
ATOM 754 C C . HIS A 1 92 ? -23.775 1.448 22.160 1.00 75.75 92 HIS A C 1
ATOM 756 O O . HIS A 1 92 ? -24.089 1.194 23.322 1.00 75.75 92 HIS A O 1
ATOM 762 N N . ALA A 1 93 ? -22.847 2.357 21.863 1.00 67.75 93 ALA A N 1
ATOM 763 C CA . ALA A 1 93 ? -22.158 3.130 22.883 1.00 67.75 93 ALA A CA 1
ATOM 764 C C . ALA A 1 93 ? -23.148 4.038 23.629 1.00 67.75 93 ALA A C 1
ATOM 766 O O . ALA A 1 93 ? -23.685 4.999 23.071 1.00 67.75 93 ALA A O 1
ATOM 767 N N . ASP A 1 94 ? -23.348 3.765 24.919 1.00 58.53 94 ASP A N 1
ATOM 768 C CA . ASP A 1 94 ? -23.917 4.746 25.835 1.00 58.53 94 ASP A CA 1
ATOM 769 C C . ASP A 1 94 ? -23.008 5.982 25.828 1.00 58.53 94 ASP A C 1
ATOM 771 O O . ASP A 1 94 ? -21.788 5.874 25.950 1.00 58.53 94 ASP A O 1
ATOM 775 N N . LYS A 1 95 ? -23.591 7.180 25.685 1.00 54.50 95 LYS A N 1
ATOM 776 C CA . LYS A 1 95 ? -22.880 8.470 25.515 1.00 54.50 95 LYS A CA 1
ATOM 777 C C . LYS A 1 95 ? -22.004 8.897 26.710 1.00 54.50 95 LYS A C 1
ATOM 779 O O . LYS A 1 95 ? -21.590 10.054 26.791 1.00 54.50 95 LYS A O 1
ATOM 784 N N . GLY A 1 96 ? -21.726 8.003 27.652 1.00 50.84 96 GLY A N 1
ATOM 785 C CA . GLY A 1 96 ? -20.783 8.214 28.737 1.00 50.84 96 GLY A CA 1
ATOM 786 C C . GLY A 1 96 ? -19.351 8.092 28.235 1.00 50.84 96 GLY A C 1
ATOM 787 O O . GLY A 1 96 ? -18.705 7.078 28.475 1.00 50.84 96 GLY A O 1
ATOM 788 N N . ILE A 1 97 ? -18.840 9.130 27.565 1.00 51.38 97 ILE A N 1
ATOM 789 C CA . ILE A 1 97 ? -17.398 9.265 27.326 1.00 51.38 97 ILE A CA 1
ATOM 790 C C . ILE A 1 97 ? -16.744 9.377 28.702 1.00 51.38 97 ILE A C 1
ATOM 792 O O . ILE A 1 97 ? -16.749 10.436 29.330 1.00 51.38 97 ILE A O 1
ATOM 796 N N . THR A 1 98 ? -16.224 8.267 29.206 1.00 51.78 98 THR A N 1
ATOM 797 C CA . THR A 1 98 ? -15.351 8.289 30.370 1.00 51.78 98 THR A CA 1
ATOM 798 C C . THR A 1 98 ? -13.973 8.655 29.851 1.00 51.78 98 THR A C 1
ATOM 800 O O . THR A 1 98 ? -13.412 7.969 29.001 1.00 51.78 98 THR A O 1
ATOM 803 N N . THR A 1 99 ? -13.440 9.782 30.312 1.00 53.97 99 THR A N 1
ATOM 804 C CA . THR A 1 99 ? -12.079 10.220 30.007 1.00 53.97 99 THR A CA 1
ATOM 805 C C . THR A 1 99 ? -11.106 9.248 30.670 1.00 53.97 99 THR A C 1
ATOM 807 O O . THR A 1 99 ? -10.675 9.445 31.804 1.00 53.97 99 THR A O 1
ATOM 810 N N . ILE A 1 100 ? -10.806 8.143 29.992 1.00 60.84 100 ILE A N 1
ATOM 811 C CA . ILE A 1 100 ? -9.796 7.188 30.435 1.00 60.84 100 ILE A CA 1
ATOM 812 C C . ILE A 1 100 ? -8.430 7.778 30.081 1.00 60.84 100 ILE A C 1
ATOM 814 O O . ILE A 1 100 ? -8.205 8.235 28.955 1.00 60.84 100 ILE A O 1
ATOM 818 N N . ASN A 1 101 ? -7.519 7.775 31.054 1.00 77.44 101 ASN A N 1
ATOM 819 C CA . ASN A 1 101 ? -6.104 8.023 30.811 1.00 77.44 101 ASN A CA 1
ATOM 820 C C . ASN A 1 101 ? -5.566 6.878 29.938 1.00 77.44 101 ASN A C 1
ATOM 822 O O . ASN A 1 101 ? -5.298 5.790 30.440 1.00 77.44 101 ASN A O 1
ATOM 826 N N . PHE A 1 102 ? -5.501 7.093 28.626 1.00 83.25 102 PHE A N 1
ATOM 827 C CA . PHE A 1 102 ? -5.113 6.063 27.666 1.00 83.25 102 PHE A CA 1
ATOM 828 C C . PHE A 1 102 ? -3.586 5.840 27.700 1.00 83.25 102 PHE A C 1
ATOM 830 O O . PHE A 1 102 ? -2.840 6.827 27.684 1.00 83.25 102 PHE A O 1
ATOM 837 N N . PRO A 1 103 ? -3.083 4.588 27.718 1.00 90.62 103 PRO A N 1
ATOM 838 C CA . PRO A 1 103 ? -1.656 4.284 27.870 1.00 90.62 103 PRO A CA 1
ATOM 839 C C . PRO A 1 103 ? -0.867 4.546 26.572 1.00 90.62 103 PRO A C 1
ATOM 841 O O . PRO A 1 103 ? -0.411 3.642 25.874 1.00 90.62 103 PRO A O 1
ATOM 844 N N . LEU A 1 104 ? -0.671 5.825 26.241 1.00 90.69 104 LEU A N 1
ATOM 845 C CA . LEU A 1 104 ? 0.030 6.255 25.024 1.00 90.69 104 LEU A CA 1
ATOM 846 C C . LEU A 1 104 ? 1.486 5.771 24.950 1.00 90.69 104 LEU A C 1
ATOM 848 O O . LEU A 1 104 ? 2.012 5.607 23.851 1.00 90.69 104 LEU A O 1
ATOM 852 N N . GLY A 1 105 ? 2.143 5.568 26.097 1.00 93.31 105 GLY A N 1
ATOM 853 C CA . GLY A 1 105 ? 3.497 5.008 26.160 1.00 93.31 105 GLY A CA 1
ATOM 854 C C . GLY A 1 105 ? 3.539 3.581 25.615 1.00 93.31 105 GLY A C 1
ATOM 855 O O . GLY A 1 105 ? 4.259 3.321 24.652 1.00 93.31 105 GLY A O 1
ATOM 856 N N . SER A 1 106 ? 2.690 2.708 26.159 1.00 94.56 106 SER A N 1
ATOM 857 C CA . SER A 1 106 ? 2.575 1.304 25.757 1.00 94.56 106 SER A CA 1
ATOM 858 C C . SER A 1 106 ? 2.147 1.164 24.293 1.00 94.56 106 SER A C 1
ATOM 860 O O . SER A 1 106 ? 2.713 0.359 23.558 1.00 94.56 106 SER A O 1
ATOM 862 N N . LEU A 1 107 ? 1.235 2.021 23.811 1.00 95.25 107 LEU A N 1
ATOM 863 C CA . LEU A 1 107 ? 0.881 2.062 22.387 1.00 95.25 107 LEU A CA 1
ATOM 864 C C . LEU A 1 107 ? 2.100 2.365 21.502 1.00 95.25 107 LEU A C 1
ATOM 866 O O . LEU A 1 107 ? 2.329 1.672 20.511 1.00 95.25 107 LEU A O 1
ATOM 870 N N . LYS A 1 108 ? 2.889 3.394 21.838 1.00 95.06 108 LYS A N 1
ATOM 871 C CA . LYS A 1 108 ? 4.074 3.778 21.049 1.00 95.06 108 LYS A CA 1
ATOM 872 C C . LYS A 1 108 ? 5.115 2.666 21.016 1.00 95.06 108 LYS A C 1
ATOM 874 O O . LYS A 1 108 ? 5.721 2.438 19.969 1.00 95.06 108 LYS A O 1
ATOM 879 N N . GLU A 1 109 ? 5.312 1.974 22.132 1.00 96.31 109 GLU A N 1
ATOM 880 C CA . GLU A 1 109 ? 6.209 0.823 22.221 1.00 96.31 109 GLU A CA 1
ATOM 881 C C . GLU A 1 109 ? 5.704 -0.351 21.367 1.00 96.31 109 GLU A C 1
ATOM 883 O O . GLU A 1 109 ? 6.448 -0.875 20.534 1.00 96.31 109 GLU A O 1
ATOM 888 N N . ALA A 1 110 ? 4.417 -0.692 21.471 1.00 95.94 110 ALA A N 1
ATOM 889 C CA . ALA A 1 110 ? 3.795 -1.746 20.673 1.00 95.94 110 ALA A CA 1
ATOM 890 C C . ALA A 1 110 ? 3.849 -1.450 19.162 1.00 95.94 110 ALA A C 1
ATOM 892 O O . ALA A 1 110 ? 4.174 -2.333 18.371 1.00 95.94 110 ALA A O 1
ATOM 893 N N . MET A 1 111 ? 3.607 -0.202 18.753 1.00 96.00 111 MET A N 1
ATOM 894 C CA . MET A 1 111 ? 3.743 0.230 17.358 1.00 96.00 111 MET A CA 1
ATOM 895 C C . MET A 1 111 ? 5.200 0.149 16.880 1.00 96.00 111 MET A C 1
ATOM 897 O O . MET A 1 111 ? 5.471 -0.424 15.824 1.00 96.00 111 MET A O 1
ATOM 901 N N . SER A 1 112 ? 6.149 0.641 17.682 1.00 94.94 112 SER A N 1
ATOM 902 C CA . SER A 1 112 ? 7.578 0.633 17.339 1.00 94.94 112 SER A CA 1
ATOM 903 C C . SER A 1 112 ? 8.138 -0.786 17.214 1.00 94.94 112 SER A C 1
ATOM 905 O O . SER A 1 112 ? 8.858 -1.076 16.261 1.00 94.94 112 SER A O 1
ATOM 907 N N . SER A 1 113 ? 7.773 -1.690 18.129 1.00 94.38 113 SER A N 1
ATOM 908 C CA . SER A 1 113 ? 8.216 -3.094 18.104 1.00 94.38 113 SER A CA 1
ATOM 909 C C . SER A 1 113 ? 7.757 -3.858 16.857 1.00 94.38 113 SER A C 1
ATOM 911 O O . SER A 1 113 ? 8.428 -4.797 16.436 1.00 94.38 113 SER A O 1
ATOM 913 N N . GLN A 1 114 ? 6.658 -3.429 16.231 1.00 94.62 114 GLN A N 1
ATOM 914 C CA . GLN A 1 114 ? 6.130 -4.006 14.992 1.00 94.62 114 GLN A CA 1
ATOM 915 C C . GLN A 1 114 ? 6.483 -3.177 13.746 1.00 94.62 114 GLN A C 1
ATOM 917 O O . GLN A 1 114 ? 6.022 -3.491 12.653 1.00 94.62 114 GLN A O 1
ATOM 922 N N . SER A 1 115 ? 7.311 -2.131 13.876 1.00 94.75 115 SER A N 1
ATOM 923 C CA . SER A 1 115 ? 7.657 -1.192 12.791 1.00 94.75 115 SER A CA 1
ATOM 924 C C . SER A 1 115 ? 6.437 -0.517 12.143 1.00 94.75 115 SER A C 1
ATOM 926 O O . SER A 1 115 ? 6.387 -0.277 10.935 1.00 94.75 115 SER A O 1
ATOM 928 N N . VAL A 1 116 ? 5.434 -0.204 12.960 1.00 95.31 116 VAL A N 1
ATOM 929 C CA . VAL A 1 116 ? 4.179 0.431 12.557 1.00 95.31 116 VAL A CA 1
ATOM 930 C C . VAL A 1 116 ? 4.139 1.878 13.044 1.00 95.31 116 VAL A C 1
ATOM 932 O O . VAL A 1 116 ? 4.634 2.208 14.117 1.00 95.31 116 VAL A O 1
ATOM 935 N N . GLN A 1 117 ? 3.519 2.755 12.262 1.00 95.44 117 GLN A N 1
ATOM 936 C CA . GLN A 1 117 ? 3.229 4.141 12.627 1.00 95.44 117 GLN A CA 1
ATOM 937 C C . GLN A 1 117 ? 1.814 4.527 12.182 1.00 95.44 117 GLN A C 1
ATOM 939 O O . GLN A 1 117 ? 1.191 3.821 11.388 1.00 95.44 117 GLN A O 1
ATOM 944 N N . PHE A 1 118 ? 1.299 5.653 12.673 1.00 94.62 118 PHE A N 1
ATOM 945 C CA . PHE A 1 118 ? 0.079 6.240 12.118 1.00 94.62 118 PHE A CA 1
ATOM 946 C C . PHE A 1 118 ? 0.276 6.639 10.652 1.00 94.62 118 PHE A C 1
ATOM 948 O O . PHE A 1 118 ? 1.408 6.783 10.180 1.00 94.62 118 PHE A O 1
ATOM 955 N N . LEU A 1 119 ? -0.826 6.825 9.925 1.00 91.31 119 LEU A N 1
ATOM 956 C CA . LEU A 1 119 ? -0.744 7.307 8.550 1.00 91.31 119 LEU A CA 1
ATOM 957 C C . LEU A 1 119 ? -0.038 8.675 8.486 1.00 91.31 119 LEU A C 1
ATOM 959 O O . LEU A 1 119 ? -0.152 9.470 9.424 1.00 91.31 119 LEU A O 1
ATOM 963 N N . PRO A 1 120 ? 0.677 8.995 7.391 1.00 85.75 120 PRO A N 1
ATOM 964 C CA . PRO A 1 120 ? 1.265 10.318 7.211 1.00 85.75 120 PRO A CA 1
ATOM 965 C C . PRO A 1 120 ? 0.226 11.432 7.414 1.00 85.75 120 PRO A C 1
ATOM 967 O O . PRO A 1 120 ? -0.840 11.415 6.806 1.00 85.75 120 PRO A O 1
ATOM 970 N N . GLY A 1 121 ? 0.537 12.393 8.286 1.00 87.19 121 GLY A N 1
ATOM 971 C CA . GLY A 1 121 ? -0.363 13.500 8.632 1.00 87.19 121 GLY A CA 1
ATOM 972 C C . GLY A 1 121 ? -1.388 13.193 9.731 1.00 87.19 121 GLY A C 1
ATOM 973 O O . GLY A 1 121 ? -2.009 14.129 10.230 1.00 87.19 121 GLY A O 1
ATOM 974 N N . GLN A 1 122 ? -1.534 11.934 10.156 1.00 88.25 122 GLN A N 1
ATOM 975 C 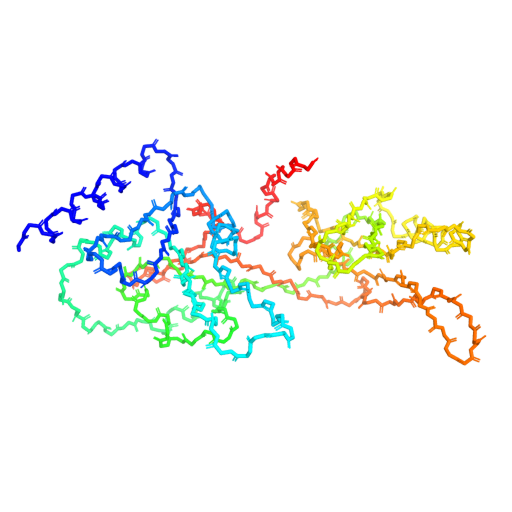CA . GLN A 1 122 ? -2.408 11.562 11.265 1.00 88.25 122 GLN A CA 1
ATOM 976 C C . GLN A 1 122 ? -1.697 11.753 12.611 1.00 88.25 122 GLN A C 1
ATOM 978 O O . GLN A 1 122 ? -0.652 11.151 12.872 1.00 88.25 122 GLN A O 1
ATOM 983 N N . THR A 1 123 ? -2.272 12.575 13.488 1.00 87.94 123 THR A N 1
ATOM 984 C CA . THR A 1 123 ? -1.741 12.798 14.839 1.00 87.94 123 THR A CA 1
ATOM 985 C C . THR A 1 123 ? -2.322 11.807 15.849 1.00 87.94 123 THR A C 1
ATOM 987 O O . THR A 1 123 ? -3.361 11.181 15.625 1.00 87.94 123 THR A O 1
ATOM 990 N N . THR A 1 124 ? -1.666 11.673 17.005 1.00 88.00 124 THR A N 1
ATOM 991 C CA . THR A 1 124 ? -2.169 10.825 18.099 1.00 88.00 124 THR A CA 1
ATOM 992 C C . THR A 1 124 ? -3.520 11.325 18.613 1.00 88.00 124 THR A C 1
ATOM 994 O O . THR A 1 124 ? -4.396 10.524 18.915 1.00 88.00 124 THR A O 1
ATOM 997 N N . GLU A 1 125 ? -3.726 12.641 18.653 1.00 87.81 125 GLU A N 1
ATOM 998 C CA . GLU A 1 125 ? -4.975 13.276 19.084 1.00 87.81 125 GLU A CA 1
ATOM 999 C C . GLU A 1 125 ? -6.136 12.932 18.144 1.00 87.81 125 GLU A C 1
ATOM 1001 O O . GLU A 1 125 ? -7.251 12.702 18.605 1.00 87.81 125 GLU A O 1
ATOM 1006 N N . GLN A 1 126 ? -5.874 12.839 16.837 1.00 86.50 126 GLN A N 1
ATOM 1007 C CA . GLN A 1 126 ? -6.871 12.422 15.848 1.00 86.50 126 GLN A CA 1
ATOM 1008 C C . GLN A 1 126 ? -7.228 10.935 15.972 1.00 86.50 126 GLN A C 1
ATOM 1010 O O . GLN A 1 126 ? -8.369 10.556 15.717 1.00 86.50 126 GLN A O 1
ATOM 1015 N N . ALA A 1 127 ? -6.271 10.091 16.368 1.00 87.94 127 ALA A N 1
ATOM 1016 C CA . ALA A 1 127 ? -6.496 8.663 16.587 1.00 87.94 127 ALA A CA 1
ATOM 1017 C C . ALA A 1 127 ? -7.105 8.348 17.966 1.00 87.94 127 ALA A C 1
ATOM 1019 O O . ALA A 1 127 ? -7.697 7.284 18.145 1.00 87.94 127 ALA A O 1
ATOM 1020 N N . LEU A 1 128 ? -6.987 9.260 18.938 1.00 88.75 128 LEU A N 1
ATOM 1021 C CA . LEU A 1 128 ? -7.386 9.036 20.328 1.00 88.75 128 LEU A CA 1
ATOM 1022 C C . LEU A 1 128 ? -8.845 8.574 20.501 1.00 88.75 128 LEU A C 1
ATOM 1024 O O . LEU A 1 128 ? -9.048 7.632 21.264 1.00 88.75 128 LEU A O 1
ATOM 1028 N N . PRO A 1 129 ? -9.851 9.125 19.790 1.00 85.94 129 PRO A N 1
ATOM 1029 C CA . PRO A 1 129 ? -11.225 8.636 19.908 1.00 85.94 129 PRO A CA 1
ATOM 1030 C C . PRO A 1 129 ? -11.373 7.170 19.482 1.00 85.94 129 PRO A C 1
ATOM 1032 O O . PRO A 1 129 ? -12.099 6.411 20.118 1.00 85.94 129 PRO A O 1
ATOM 1035 N N . LEU A 1 130 ? -10.656 6.755 18.430 1.00 87.19 130 LEU A N 1
ATOM 1036 C CA . LEU A 1 130 ? -10.683 5.374 17.944 1.00 87.19 130 LEU A CA 1
ATOM 1037 C C . LEU A 1 130 ? -10.010 4.427 18.939 1.00 87.19 130 LEU A C 1
ATOM 1039 O O . LEU A 1 130 ? -10.525 3.340 19.205 1.00 87.19 130 LEU A O 1
ATOM 1043 N N . LEU A 1 131 ? -8.887 4.872 19.504 1.00 90.06 131 LEU A N 1
ATOM 1044 C CA . LEU A 1 131 ? -8.118 4.159 20.518 1.00 90.06 131 LEU A CA 1
ATOM 1045 C C . LEU A 1 131 ? -8.919 3.968 21.812 1.00 90.06 131 LEU A C 1
ATOM 1047 O O . LEU A 1 131 ? -8.998 2.855 22.318 1.00 90.06 131 LEU A O 1
ATOM 1051 N N . GLN A 1 132 ? -9.566 5.023 22.312 1.00 87.00 132 GLN A N 1
ATOM 1052 C CA . GLN A 1 132 ? -10.412 4.970 23.511 1.00 87.00 132 GLN A CA 1
ATOM 1053 C C . GLN A 1 132 ? -11.660 4.100 23.321 1.00 87.00 132 GLN A C 1
ATOM 1055 O O . GLN A 1 132 ? -12.136 3.506 24.280 1.00 87.00 132 GLN A O 1
ATOM 1060 N N . ALA A 1 133 ? -12.180 4.005 22.095 1.00 84.19 133 ALA A N 1
ATOM 1061 C CA . ALA A 1 133 ? -13.286 3.112 21.754 1.00 84.19 133 ALA A CA 1
ATOM 1062 C C . ALA A 1 133 ? -12.837 1.661 21.464 1.00 84.19 133 ALA A C 1
ATOM 1064 O O . ALA A 1 133 ? -13.667 0.810 21.115 1.00 84.19 133 ALA A O 1
ATOM 1065 N N . GLU A 1 134 ? -11.530 1.377 21.549 1.00 88.81 134 GLU A N 1
ATOM 1066 C CA . GLU A 1 134 ? -10.913 0.097 21.174 1.00 88.81 134 GLU A CA 1
ATOM 1067 C C . GLU A 1 134 ? -11.356 -0.360 19.775 1.00 88.81 134 GLU A C 1
ATOM 1069 O O . GLU A 1 134 ? -11.698 -1.522 19.522 1.00 88.81 134 GLU A O 1
ATOM 1074 N N . THR A 1 135 ? -11.459 0.601 18.862 1.00 89.69 135 THR A N 1
ATOM 1075 C CA . THR A 1 135 ? -11.856 0.367 17.474 1.00 89.69 135 THR A CA 1
ATOM 1076 C C . THR A 1 135 ? -10.632 0.193 16.593 1.00 89.69 135 THR A C 1
ATOM 1078 O O . THR A 1 135 ? -9.506 0.521 16.966 1.00 89.69 135 THR A O 1
ATOM 1081 N N . ILE A 1 136 ? -10.860 -0.368 15.411 1.00 92.75 136 ILE A N 1
ATOM 1082 C CA . ILE A 1 136 ? -9.814 -0.537 14.413 1.00 92.75 136 ILE A CA 1
ATOM 1083 C C . ILE A 1 136 ? -9.477 0.823 13.792 1.00 92.75 136 ILE A C 1
ATOM 1085 O O . ILE A 1 136 ? -10.375 1.571 13.408 1.00 92.75 136 ILE A O 1
ATOM 1089 N N . PHE A 1 137 ? -8.187 1.116 13.650 1.00 92.38 137 PHE A N 1
ATOM 1090 C CA . PHE A 1 137 ? -7.675 2.338 13.033 1.00 92.38 137 PHE A CA 1
ATOM 1091 C C . PHE A 1 137 ? -6.616 2.017 11.970 1.00 92.38 137 PHE A C 1
ATOM 1093 O O . PHE A 1 137 ? -5.947 0.984 12.062 1.00 92.38 137 PHE A O 1
ATOM 1100 N N . PRO A 1 138 ? -6.462 2.860 10.935 1.00 93.19 138 PRO A N 1
ATOM 1101 C CA . PRO A 1 138 ? -5.473 2.623 9.897 1.00 93.19 138 PRO A CA 1
ATOM 1102 C C . PRO A 1 138 ? -4.062 2.941 10.394 1.00 93.19 138 PRO A C 1
ATOM 1104 O O . PRO A 1 138 ? -3.846 3.856 11.191 1.00 93.19 138 PRO A O 1
ATOM 1107 N N . VAL A 1 139 ? -3.092 2.192 9.887 1.00 94.88 139 VAL A N 1
ATOM 1108 C CA . VAL A 1 139 ? -1.674 2.341 10.198 1.00 94.88 139 VAL A CA 1
ATOM 1109 C C . VAL A 1 139 ? -0.820 2.082 8.960 1.00 94.88 139 VAL A C 1
ATOM 1111 O O . VAL A 1 139 ? -1.259 1.470 7.988 1.00 94.88 139 VAL A O 1
ATOM 1114 N N . GLN A 1 140 ? 0.429 2.527 9.006 1.00 93.56 140 GLN A N 1
ATOM 1115 C CA . GLN A 1 140 ? 1.436 2.225 8.003 1.00 93.56 140 GLN A CA 1
ATOM 1116 C C . GLN A 1 140 ? 2.526 1.361 8.630 1.00 93.56 140 GLN A C 1
ATOM 1118 O O . GLN A 1 140 ? 3.200 1.779 9.572 1.00 93.56 140 GLN A O 1
ATOM 1123 N N . TRP A 1 141 ? 2.724 0.170 8.082 1.00 93.88 141 TRP A N 1
ATOM 1124 C CA . TRP A 1 141 ? 3.884 -0.658 8.368 1.00 93.88 141 TRP A CA 1
ATOM 1125 C C . TRP A 1 141 ? 5.053 -0.253 7.477 1.00 93.88 141 TRP A C 1
ATOM 1127 O O . TRP A 1 141 ? 4.873 -0.027 6.278 1.00 93.88 141 TRP A O 1
ATOM 1137 N N . ASN A 1 142 ? 6.247 -0.169 8.058 1.00 91.62 142 ASN A N 1
ATOM 1138 C CA . ASN A 1 142 ? 7.472 0.167 7.350 1.00 91.62 142 ASN A CA 1
ATOM 1139 C C . ASN A 1 142 ? 8.513 -0.925 7.556 1.00 91.62 142 ASN A C 1
ATOM 1141 O O . ASN A 1 142 ? 8.755 -1.349 8.682 1.00 91.62 142 ASN A O 1
ATOM 1145 N N . LYS A 1 143 ? 9.200 -1.318 6.487 1.00 90.50 143 LYS A N 1
ATOM 1146 C CA . LYS A 1 143 ? 10.327 -2.249 6.577 1.00 90.50 143 LYS A CA 1
ATOM 1147 C C . LYS A 1 143 ? 11.449 -1.801 5.663 1.00 90.50 143 LYS A C 1
ATOM 1149 O O . LYS A 1 143 ? 11.220 -1.547 4.486 1.00 90.50 143 LYS A O 1
ATOM 1154 N N . LEU A 1 144 ? 12.664 -1.728 6.194 1.00 91.50 144 LEU A N 1
ATOM 1155 C CA . LEU A 1 144 ? 13.856 -1.579 5.368 1.00 91.50 144 LEU A CA 1
ATOM 1156 C C . LEU A 1 144 ? 14.259 -2.957 4.837 1.00 91.50 144 LEU A C 1
ATOM 1158 O O . LEU A 1 144 ? 14.347 -3.913 5.608 1.00 91.50 144 LEU A O 1
ATOM 1162 N N . ILE A 1 145 ? 14.488 -3.050 3.534 1.00 91.38 145 ILE A N 1
ATOM 1163 C CA . ILE A 1 145 ? 14.897 -4.278 2.860 1.00 91.38 145 ILE A CA 1
ATOM 1164 C C . ILE A 1 145 ? 16.197 -4.097 2.084 1.00 91.38 145 ILE A C 1
ATOM 1166 O O . ILE A 1 145 ? 16.541 -2.984 1.687 1.00 91.38 145 ILE A O 1
ATOM 1170 N N . ASP A 1 146 ? 16.868 -5.218 1.831 1.00 94.88 146 ASP A N 1
ATOM 1171 C CA . ASP A 1 146 ? 17.903 -5.363 0.809 1.00 94.88 146 ASP A CA 1
ATOM 1172 C C . ASP A 1 146 ? 17.239 -5.881 -0.485 1.00 94.88 146 ASP A C 1
ATOM 1174 O O . ASP A 1 146 ? 16.832 -7.050 -0.533 1.00 94.88 146 ASP A O 1
ATOM 1178 N N . PRO A 1 147 ? 17.069 -5.044 -1.528 1.00 94.44 147 PRO A N 1
ATOM 1179 C CA . PRO A 1 147 ? 16.380 -5.461 -2.745 1.00 94.44 147 PRO A CA 1
ATOM 1180 C C . PRO A 1 147 ? 17.045 -6.638 -3.458 1.00 94.44 147 PRO A C 1
ATOM 1182 O O . PRO A 1 147 ? 16.331 -7.448 -4.046 1.00 94.44 147 PRO A O 1
ATOM 1185 N N . ALA A 1 148 ? 18.372 -6.782 -3.381 1.00 94.94 148 ALA A N 1
ATOM 1186 C CA . ALA A 1 148 ? 19.076 -7.912 -3.985 1.00 94.94 148 ALA A CA 1
ATOM 1187 C C . ALA A 1 148 ? 18.657 -9.258 -3.366 1.00 94.94 148 ALA A C 1
ATOM 1189 O O . ALA A 1 148 ? 18.712 -10.295 -4.029 1.00 94.94 148 ALA A O 1
ATOM 1190 N N . GLN A 1 149 ? 18.216 -9.250 -2.104 1.00 94.44 149 GLN A N 1
ATOM 1191 C CA . GLN A 1 149 ? 17.731 -10.438 -1.401 1.00 94.44 149 GLN A CA 1
ATOM 1192 C C . GLN A 1 149 ? 16.214 -10.606 -1.468 1.00 94.44 149 GLN A C 1
ATOM 1194 O O . GLN A 1 149 ? 15.739 -11.731 -1.319 1.00 94.44 149 GLN A O 1
ATOM 1199 N N . GLU A 1 150 ? 15.453 -9.533 -1.675 1.00 93.38 150 GLU A N 1
ATOM 1200 C CA . GLU A 1 150 ? 13.985 -9.570 -1.644 1.00 93.38 150 GLU A CA 1
ATOM 1201 C C . GLU A 1 150 ? 13.329 -9.640 -3.026 1.00 93.38 150 GLU A C 1
ATOM 1203 O O . GLU A 1 150 ? 12.201 -10.116 -3.124 1.00 93.38 150 GLU A O 1
ATOM 1208 N N . VAL A 1 151 ? 13.990 -9.199 -4.100 1.00 95.62 151 VAL A N 1
ATOM 1209 C CA . VAL A 1 151 ? 13.441 -9.299 -5.462 1.00 95.62 151 VAL A CA 1
ATOM 1210 C C . VAL A 1 151 ? 13.649 -10.714 -6.012 1.00 95.62 151 VAL A C 1
ATOM 1212 O O . VAL A 1 151 ? 14.771 -11.212 -6.055 1.00 95.62 151 VAL A O 1
ATOM 1215 N N . ASP A 1 152 ? 12.564 -11.361 -6.439 1.00 94.81 152 ASP A N 1
ATOM 1216 C CA . ASP A 1 152 ? 12.568 -12.745 -6.953 1.00 94.81 152 ASP A CA 1
ATOM 1217 C C . ASP A 1 152 ? 12.427 -12.821 -8.477 1.00 94.81 152 ASP A C 1
ATOM 1219 O O . ASP A 1 152 ? 12.934 -13.728 -9.136 1.00 94.81 152 ASP A O 1
ATOM 1223 N N . ARG A 1 153 ? 11.701 -11.861 -9.050 1.00 97.25 153 ARG A N 1
ATOM 1224 C CA . ARG A 1 153 ? 11.326 -11.854 -10.463 1.00 97.25 153 ARG A CA 1
ATOM 1225 C C . ARG A 1 153 ? 11.333 -10.432 -10.995 1.00 97.25 153 ARG A C 1
ATOM 1227 O O . ARG A 1 153 ? 11.099 -9.483 -10.256 1.00 97.25 153 ARG A O 1
ATOM 1234 N N . PHE A 1 154 ? 11.587 -10.283 -12.283 1.00 98.44 154 PHE A N 1
ATOM 1235 C CA . PHE A 1 154 ? 11.645 -9.002 -12.973 1.00 98.44 154 PHE A CA 1
ATOM 1236 C C . PHE A 1 154 ? 10.590 -8.968 -14.070 1.00 98.44 154 PHE A C 1
ATOM 1238 O O . PHE A 1 154 ? 10.420 -9.948 -14.794 1.00 98.44 154 PHE A O 1
ATOM 1245 N N . HIS A 1 155 ? 9.898 -7.847 -14.228 1.00 98.06 155 HIS A N 1
ATOM 1246 C CA . HIS A 1 155 ? 8.869 -7.674 -15.247 1.00 98.06 155 HIS A CA 1
ATOM 1247 C C . HIS A 1 155 ? 9.176 -6.454 -16.098 1.00 98.06 155 HIS A C 1
ATOM 1249 O O . HIS A 1 155 ? 9.586 -5.414 -15.586 1.00 98.06 155 HIS A O 1
ATOM 1255 N N . VAL A 1 156 ? 8.947 -6.591 -17.402 1.00 97.50 156 VAL A N 1
ATOM 1256 C CA . VAL A 1 156 ? 8.898 -5.456 -18.321 1.00 97.50 156 VAL A CA 1
ATOM 1257 C C . VAL A 1 156 ? 7.434 -5.158 -18.577 1.00 97.50 156 VAL A C 1
ATOM 1259 O O . VAL A 1 156 ? 6.687 -6.034 -19.016 1.00 97.50 156 VAL A O 1
ATOM 1262 N N . ILE A 1 157 ? 7.030 -3.934 -18.283 1.00 95.38 157 ILE A N 1
ATOM 1263 C CA . ILE A 1 157 ? 5.654 -3.463 -18.370 1.00 95.38 157 ILE A CA 1
ATOM 1264 C C . ILE A 1 157 ? 5.599 -2.417 -19.469 1.00 95.38 157 ILE A C 1
ATOM 1266 O O . ILE A 1 157 ? 6.445 -1.531 -19.509 1.00 95.38 157 ILE A O 1
ATOM 1270 N N . GLY A 1 158 ? 4.624 -2.538 -20.363 1.00 92.31 158 GLY A N 1
ATOM 1271 C CA . GLY A 1 158 ? 4.267 -1.490 -21.307 1.00 92.31 158 GLY A CA 1
ATOM 1272 C C . GLY A 1 158 ? 3.033 -0.764 -20.796 1.00 92.31 158 GLY A C 1
ATOM 1273 O O . GLY A 1 158 ? 2.021 -1.407 -20.518 1.00 92.31 158 GLY A O 1
ATOM 1274 N N . HIS A 1 159 ? 3.114 0.551 -20.687 1.00 90.00 159 HIS A N 1
ATOM 1275 C CA . HIS A 1 159 ? 2.018 1.430 -20.313 1.00 90.00 159 HIS A CA 1
ATOM 1276 C C . HIS A 1 159 ? 1.618 2.268 -21.521 1.00 90.00 159 HIS A C 1
ATOM 1278 O O . HIS A 1 159 ? 2.423 3.009 -22.072 1.00 90.00 159 HIS A O 1
ATOM 1284 N N . ARG A 1 160 ? 0.384 2.096 -21.987 1.00 85.56 160 ARG A N 1
ATOM 1285 C CA . ARG A 1 160 ? -0.149 2.828 -23.134 1.00 85.56 160 ARG A CA 1
ATOM 1286 C C . ARG A 1 160 ? -0.907 4.052 -22.646 1.00 85.56 160 ARG A C 1
ATOM 1288 O O . ARG A 1 160 ? -1.873 3.893 -21.905 1.00 85.56 160 ARG A O 1
ATOM 1295 N N . HIS A 1 161 ? -0.533 5.224 -23.153 1.00 75.44 161 HIS A N 1
ATOM 1296 C CA . HIS A 1 161 ? -1.292 6.463 -22.969 1.00 75.44 161 HIS A CA 1
ATOM 1297 C C . HIS A 1 161 ? -2.427 6.572 -23.987 1.00 75.44 161 HIS A C 1
ATOM 1299 O O . HIS A 1 161 ? -2.261 6.239 -25.168 1.00 75.44 161 HIS A O 1
ATOM 1305 N N . ALA A 1 162 ? -3.566 7.112 -23.561 1.00 66.94 162 ALA A N 1
ATOM 1306 C CA . ALA A 1 162 ? -4.629 7.488 -24.480 1.00 66.94 162 ALA A CA 1
ATOM 1307 C C . ALA A 1 162 ? -4.274 8.806 -25.184 1.00 66.94 162 ALA A C 1
ATOM 1309 O O . ALA A 1 162 ? -4.020 9.825 -24.552 1.00 66.94 162 ALA A O 1
ATOM 1310 N N . GLY A 1 163 ? -4.292 8.826 -26.517 1.00 55.84 163 GLY A N 1
ATOM 1311 C CA . GLY A 1 163 ? -4.066 10.045 -27.305 1.00 55.84 163 GLY A CA 1
ATOM 1312 C C . GLY A 1 163 ? -5.257 11.018 -27.353 1.00 55.84 163 GLY A C 1
ATOM 1313 O O . GLY A 1 163 ? -5.343 11.792 -28.305 1.00 55.84 163 GLY A O 1
ATOM 1314 N N . HIS A 1 164 ? -6.200 10.955 -26.406 1.00 51.62 164 HIS A N 1
ATOM 1315 C CA . HIS A 1 164 ? -7.474 11.689 -26.441 1.00 51.62 164 HIS A CA 1
ATOM 1316 C C . HIS A 1 164 ? -7.718 12.524 -25.170 1.00 51.62 164 HIS A C 1
ATOM 1318 O O . HIS A 1 164 ? -7.038 12.360 -24.167 1.00 51.62 164 HIS A O 1
ATOM 1324 N N . GLN A 1 165 ? -8.684 13.451 -25.234 1.00 48.34 165 GLN A N 1
ATOM 1325 C CA . GLN A 1 165 ? -8.912 14.545 -24.269 1.00 48.34 165 GLN A CA 1
ATOM 1326 C C . GLN A 1 165 ? -9.315 14.127 -22.839 1.00 48.34 165 GLN A C 1
ATOM 1328 O O . GLN A 1 165 ? -9.386 14.992 -21.970 1.00 48.34 165 GLN A O 1
ATOM 1333 N N . VAL A 1 166 ? -9.564 12.842 -22.571 1.00 53.47 166 VAL A N 1
ATOM 1334 C CA . VAL A 1 166 ? -9.867 12.343 -21.221 1.00 53.47 166 VAL A CA 1
ATOM 1335 C C . VAL A 1 166 ? -8.735 11.423 -20.778 1.00 53.47 166 VAL A C 1
ATOM 1337 O O . VAL A 1 166 ? -8.629 10.306 -21.277 1.00 53.47 166 VAL A O 1
ATOM 1340 N N . TYR A 1 167 ? -7.904 11.908 -19.849 1.00 56.56 167 TYR A N 1
ATOM 1341 C CA . TYR A 1 167 ? -6.704 11.222 -19.346 1.00 56.56 167 TYR A CA 1
ATOM 1342 C C . TYR A 1 167 ? -7.007 9.795 -18.858 1.00 56.56 167 TYR A C 1
ATOM 1344 O O . TYR A 1 167 ? -6.276 8.868 -19.160 1.00 56.56 167 TYR A O 1
ATOM 1352 N N . GLU A 1 168 ? -8.143 9.575 -18.197 1.00 55.44 168 GLU A N 1
ATOM 1353 C CA . GLU A 1 168 ? -8.487 8.266 -17.620 1.00 55.44 168 GLU A CA 1
ATOM 1354 C C . GLU A 1 168 ? -8.994 7.236 -18.652 1.00 55.44 168 GLU A C 1
ATOM 1356 O O . GLU A 1 168 ? -8.940 6.029 -18.412 1.00 55.44 168 GLU A O 1
ATOM 1361 N N . ILE A 1 169 ? -9.478 7.674 -19.822 1.00 55.12 169 ILE A N 1
ATOM 1362 C CA . ILE A 1 169 ? -10.105 6.786 -20.812 1.00 55.12 169 ILE A CA 1
ATOM 1363 C C . ILE A 1 169 ? -9.050 6.317 -21.817 1.00 55.12 169 ILE A C 1
ATOM 1365 O O . ILE A 1 169 ? -8.800 6.963 -22.832 1.00 55.12 169 ILE A O 1
ATOM 1369 N N . GLY A 1 170 ? -8.469 5.145 -21.548 1.00 60.25 170 GLY A N 1
ATOM 1370 C CA . GLY A 1 170 ? -7.596 4.421 -22.480 1.00 60.25 170 GLY A CA 1
ATOM 1371 C C . GLY A 1 170 ? -6.179 4.147 -21.973 1.00 60.25 170 GLY A C 1
ATOM 1372 O O . GLY A 1 170 ? -5.372 3.627 -22.745 1.00 60.25 170 GLY A O 1
ATOM 1373 N N . HIS A 1 171 ? -5.888 4.450 -20.702 1.00 75.31 171 HIS A N 1
ATOM 1374 C CA . HIS A 1 171 ? -4.690 3.941 -20.036 1.00 75.31 171 HIS A CA 1
ATOM 1375 C C . HIS A 1 171 ? -4.798 2.421 -19.932 1.00 75.31 171 HIS A C 1
ATOM 1377 O O . HIS A 1 171 ? -5.798 1.877 -19.460 1.00 75.31 171 HIS A O 1
ATOM 1383 N N . SER A 1 172 ? -3.778 1.718 -20.410 1.00 83.94 172 SER A N 1
ATOM 1384 C CA . SER A 1 172 ? -3.707 0.268 -20.255 1.00 83.94 172 SER A CA 1
ATOM 1385 C C . SER A 1 172 ? -2.282 -0.153 -19.974 1.00 83.94 172 SER A C 1
ATOM 1387 O O . SER A 1 172 ? -1.362 0.234 -20.699 1.00 83.94 172 SER A O 1
ATOM 1389 N N . THR A 1 173 ? -2.109 -0.988 -18.963 1.00 88.12 173 THR A N 1
ATOM 1390 C CA . THR A 1 173 ? -0.838 -1.630 -18.656 1.00 88.12 173 THR A CA 1
ATOM 1391 C C . THR A 1 173 ? -0.857 -3.052 -19.203 1.00 88.12 173 THR A C 1
ATOM 1393 O O . THR A 1 173 ? -1.877 -3.743 -19.196 1.00 88.12 173 THR A O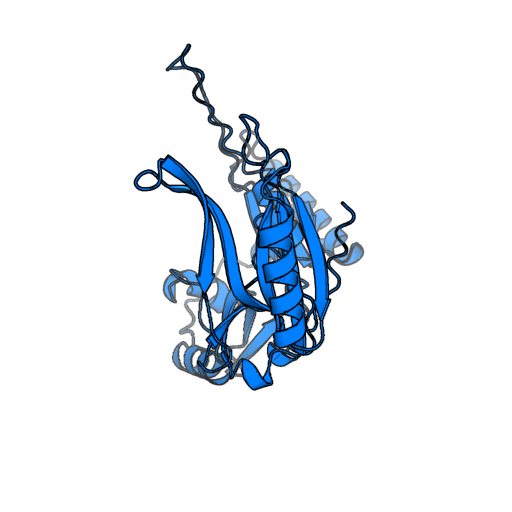 1
ATOM 1396 N N . ARG A 1 174 ? 0.281 -3.504 -19.728 1.00 90.06 174 ARG A N 1
ATOM 1397 C CA . ARG A 1 174 ? 0.475 -4.896 -20.136 1.00 90.06 174 ARG A CA 1
ATOM 1398 C C . ARG A 1 174 ? 1.837 -5.389 -19.694 1.00 90.06 174 ARG A C 1
ATOM 1400 O O . ARG A 1 174 ? 2.843 -4.702 -19.864 1.00 90.06 174 ARG A O 1
ATOM 1407 N N . VAL A 1 175 ? 1.888 -6.621 -19.203 1.00 93.81 175 VAL A N 1
ATOM 1408 C CA . VAL A 1 175 ? 3.157 -7.311 -18.973 1.00 93.81 175 VAL A CA 1
ATOM 1409 C C . VAL A 1 175 ? 3.710 -7.741 -20.330 1.00 93.81 175 VAL A C 1
ATOM 1411 O O . VAL A 1 175 ? 3.132 -8.589 -21.005 1.00 93.81 175 VAL A O 1
ATOM 1414 N N . VAL A 1 176 ? 4.823 -7.143 -20.750 1.00 94.38 176 VAL A N 1
ATOM 1415 C CA . VAL A 1 176 ? 5.542 -7.524 -21.976 1.00 94.38 176 VAL A CA 1
ATOM 1416 C C . VAL A 1 176 ? 6.261 -8.852 -21.773 1.00 94.38 176 VAL A C 1
ATOM 1418 O O . VAL A 1 176 ? 6.252 -9.715 -22.646 1.00 94.38 176 VAL A O 1
ATOM 1421 N N . GLY A 1 177 ? 6.887 -9.014 -20.610 1.00 96.19 177 GLY A N 1
ATOM 1422 C CA . GLY A 1 177 ? 7.651 -10.203 -20.275 1.00 96.19 177 GLY A CA 1
ATOM 1423 C C . GLY A 1 177 ? 7.944 -10.272 -18.788 1.00 96.19 177 GLY A C 1
ATOM 1424 O O . GLY A 1 177 ? 7.822 -9.287 -18.059 1.00 96.19 177 GLY A O 1
ATOM 1425 N N . SER A 1 178 ? 8.295 -11.463 -18.321 1.00 97.88 178 SER A N 1
ATOM 1426 C CA . SER A 1 178 ? 8.648 -11.700 -16.927 1.00 97.88 178 SER A CA 1
ATOM 1427 C C . SER A 1 178 ? 9.788 -12.704 -16.844 1.00 97.88 178 SER A C 1
ATOM 1429 O O . SER A 1 178 ? 9.728 -13.753 -17.481 1.00 97.88 178 SER A O 1
ATOM 1431 N N . PHE A 1 179 ? 10.799 -12.391 -16.045 1.00 98.25 179 PHE A N 1
ATOM 1432 C CA . PHE A 1 179 ? 12.125 -12.996 -16.102 1.00 98.25 179 PHE A CA 1
ATOM 1433 C C . PHE A 1 179 ? 12.640 -13.274 -14.692 1.00 98.25 179 PHE A C 1
ATOM 1435 O O . PHE A 1 179 ? 12.345 -12.524 -13.766 1.00 98.25 179 PHE A O 1
ATOM 1442 N N . SER A 1 180 ? 13.437 -14.324 -14.517 1.00 96.81 180 SER A N 1
ATOM 1443 C CA . SER A 1 180 ? 14.099 -14.628 -13.238 1.00 96.81 180 SER A CA 1
ATOM 1444 C C . SER A 1 180 ? 15.430 -13.888 -13.059 1.00 96.81 180 SER A C 1
ATOM 1446 O O . SER A 1 180 ? 16.048 -13.976 -12.007 1.00 96.81 180 SER A O 1
ATOM 1448 N N . SER A 1 181 ? 15.905 -13.185 -14.092 1.00 97.50 181 SER A N 1
ATOM 1449 C CA . SER A 1 181 ? 17.188 -12.482 -14.095 1.00 97.50 181 SER A CA 1
ATOM 1450 C C . SER A 1 181 ? 17.020 -11.038 -14.546 1.00 97.50 181 SER A C 1
ATOM 1452 O O . SER A 1 181 ? 16.381 -10.768 -15.568 1.00 97.50 181 SER A O 1
ATOM 1454 N N . LEU A 1 182 ? 17.670 -10.116 -13.829 1.00 97.62 182 LEU A N 1
ATOM 1455 C CA . LEU A 1 182 ? 17.715 -8.706 -14.206 1.00 97.62 182 LEU A CA 1
ATOM 1456 C C . LEU A 1 182 ? 18.331 -8.527 -15.599 1.00 97.62 182 LEU A C 1
ATOM 1458 O O . LEU A 1 182 ? 17.822 -7.749 -16.397 1.00 97.62 182 LEU A O 1
ATOM 1462 N N . ALA A 1 183 ? 19.377 -9.289 -15.931 1.00 97.94 183 ALA A N 1
ATOM 1463 C CA . ALA A 1 183 ? 20.059 -9.171 -17.219 1.00 97.94 183 ALA A CA 1
ATOM 1464 C C . ALA A 1 183 ? 19.143 -9.522 -18.408 1.00 97.94 183 ALA A C 1
ATOM 1466 O O . ALA A 1 183 ? 19.191 -8.868 -19.451 1.00 97.94 183 ALA A O 1
ATOM 1467 N N . GLU A 1 184 ? 18.284 -10.534 -18.253 1.00 98.25 184 GLU A N 1
ATOM 1468 C CA . GLU A 1 184 ? 17.301 -10.910 -19.277 1.00 98.25 184 GLU A CA 1
ATOM 1469 C C . GLU A 1 184 ? 16.201 -9.856 -19.410 1.00 98.25 184 GLU A C 1
ATOM 1471 O O . GLU A 1 184 ? 15.852 -9.457 -20.524 1.00 98.25 184 GLU A O 1
ATOM 1476 N N . ALA A 1 185 ? 15.706 -9.353 -18.277 1.00 98.06 185 ALA A N 1
ATOM 1477 C CA . ALA A 1 185 ? 14.696 -8.307 -18.258 1.00 98.06 185 ALA A CA 1
ATOM 1478 C C . ALA A 1 185 ? 15.215 -6.999 -18.872 1.00 98.06 185 ALA A C 1
ATOM 1480 O O . ALA A 1 185 ? 14.521 -6.379 -19.674 1.00 98.06 185 ALA A O 1
ATOM 1481 N N . GLU A 1 186 ? 16.460 -6.611 -18.586 1.00 97.94 186 GLU A N 1
ATOM 1482 C CA . GLU A 1 186 ? 17.108 -5.452 -19.203 1.00 97.94 186 GLU A CA 1
ATOM 1483 C C . GLU A 1 186 ? 17.290 -5.613 -20.711 1.00 97.94 186 GLU A C 1
ATOM 1485 O O . GLU A 1 186 ? 17.153 -4.641 -21.457 1.00 97.94 186 GLU A O 1
ATOM 1490 N N . LYS A 1 187 ? 17.620 -6.824 -21.175 1.00 97.81 187 LYS A N 1
ATOM 1491 C CA . LYS A 1 187 ? 17.711 -7.109 -22.607 1.00 97.81 187 LYS A CA 1
ATOM 1492 C C . LYS A 1 187 ? 16.349 -6.905 -23.272 1.00 97.81 187 LYS A C 1
ATOM 1494 O O . LYS A 1 187 ? 16.276 -6.155 -24.242 1.00 97.81 187 LYS A O 1
ATOM 1499 N N . CYS A 1 188 ? 15.286 -7.485 -22.712 1.00 96.44 188 CYS A N 1
ATOM 1500 C CA . CYS A 1 188 ? 13.920 -7.299 -23.206 1.00 96.44 188 CYS A CA 1
ATOM 1501 C C . CYS A 1 188 ? 13.506 -5.818 -23.190 1.00 96.44 188 CYS A C 1
ATOM 1503 O O . CYS A 1 188 ? 13.024 -5.301 -24.195 1.00 96.44 188 CYS A O 1
ATOM 1505 N N . PHE A 1 189 ? 13.766 -5.109 -22.090 1.00 96.25 189 PHE A N 1
ATOM 1506 C CA . PHE A 1 189 ? 13.479 -3.682 -21.949 1.00 96.25 189 PHE A CA 1
ATOM 1507 C C . PHE A 1 189 ? 14.159 -2.854 -23.051 1.00 96.25 189 PHE A C 1
ATOM 1509 O O . PHE A 1 189 ? 13.506 -2.087 -23.756 1.00 96.25 189 PHE A O 1
ATOM 1516 N N . LYS A 1 190 ? 15.464 -3.064 -23.274 1.00 94.75 190 LYS A N 1
ATOM 1517 C CA . LYS A 1 190 ? 16.223 -2.385 -24.339 1.00 94.75 190 LYS A CA 1
ATOM 1518 C C . LYS A 1 190 ? 15.702 -2.735 -25.735 1.00 94.75 190 LYS A C 1
ATOM 1520 O O . LYS A 1 190 ? 15.721 -1.879 -26.616 1.00 94.75 190 LYS A O 1
ATOM 1525 N N . GLU A 1 191 ? 15.261 -3.971 -25.955 1.00 93.25 191 GLU A N 1
ATOM 1526 C CA . GLU A 1 191 ? 14.650 -4.389 -27.220 1.00 93.25 191 GLU A CA 1
ATOM 1527 C C . GLU A 1 191 ? 13.325 -3.661 -27.475 1.00 93.25 191 GLU A C 1
ATOM 1529 O O . GLU A 1 191 ? 13.140 -3.149 -28.577 1.00 93.25 191 GLU A O 1
ATOM 1534 N N . GLN A 1 192 ? 12.455 -3.523 -26.467 1.00 90.50 192 GLN A N 1
ATOM 1535 C CA . GLN A 1 192 ? 11.196 -2.776 -26.606 1.00 90.50 192 GLN A CA 1
ATOM 1536 C C . GLN A 1 192 ? 11.432 -1.296 -26.919 1.00 90.50 192 GLN A C 1
ATOM 1538 O O . GLN A 1 192 ? 10.824 -0.753 -27.839 1.00 90.50 192 GLN A O 1
ATOM 1543 N N . VAL A 1 193 ? 12.381 -0.666 -26.223 1.00 88.69 193 VAL A N 1
ATOM 1544 C CA . VAL A 1 193 ? 12.768 0.733 -26.466 1.00 88.69 193 VAL A CA 1
ATOM 1545 C C . VAL A 1 193 ? 13.307 0.934 -27.893 1.00 88.69 193 VAL A C 1
ATOM 1547 O O . VAL A 1 193 ? 13.075 1.973 -28.506 1.00 88.69 193 VAL A O 1
ATOM 1550 N N . ARG A 1 194 ? 13.999 -0.064 -28.462 1.00 84.69 194 ARG A N 1
ATOM 1551 C CA . ARG A 1 194 ? 14.561 0.003 -29.826 1.00 84.69 194 ARG A CA 1
ATOM 1552 C C . ARG A 1 194 ? 13.554 -0.305 -30.934 1.00 84.69 194 ARG A C 1
ATOM 1554 O O . ARG A 1 194 ? 13.647 0.294 -31.996 1.00 84.69 194 ARG A O 1
ATOM 1561 N N . GLN A 1 195 ? 12.643 -1.257 -30.729 1.00 71.00 195 GLN A N 1
ATOM 1562 C CA . GLN A 1 195 ? 11.749 -1.765 -31.783 1.00 71.00 195 GLN A CA 1
ATOM 1563 C C . GLN A 1 195 ? 10.632 -0.787 -32.182 1.00 71.00 195 GLN A C 1
ATOM 1565 O O . GLN A 1 195 ? 10.092 -0.907 -33.278 1.00 71.00 195 GLN A O 1
ATOM 1570 N N . TYR A 1 196 ? 10.284 0.176 -31.326 1.00 62.34 196 TYR A N 1
ATOM 1571 C CA . TYR A 1 196 ? 9.114 1.043 -31.514 1.00 62.34 196 TYR A CA 1
ATOM 1572 C C . TYR A 1 196 ? 9.433 2.466 -32.000 1.00 62.34 196 TYR A C 1
ATOM 1574 O O . TYR A 1 196 ? 8.607 3.362 -31.849 1.00 62.34 196 TYR A O 1
ATOM 1582 N N . THR A 1 197 ? 10.590 2.700 -32.628 1.00 55.41 197 THR A N 1
ATOM 1583 C CA . THR A 1 197 ? 10.909 4.020 -33.211 1.00 55.41 197 THR A CA 1
ATOM 1584 C C . THR A 1 197 ? 9.975 4.434 -34.357 1.00 55.41 197 THR A C 1
ATOM 1586 O O . THR A 1 197 ? 9.846 5.630 -34.604 1.00 55.41 197 THR A O 1
ATOM 1589 N N . ASP A 1 198 ? 9.276 3.481 -34.991 1.00 54.12 198 ASP A N 1
ATOM 1590 C CA . ASP A 1 198 ? 8.532 3.707 -36.242 1.00 54.12 198 ASP A CA 1
ATOM 1591 C C . ASP A 1 198 ? 6.997 3.552 -36.144 1.00 54.12 198 ASP A C 1
ATOM 1593 O O . ASP A 1 198 ? 6.307 3.773 -37.138 1.00 54.12 198 ASP A O 1
ATOM 1597 N N . ASN A 1 199 ? 6.423 3.198 -34.982 1.00 48.75 199 ASN A N 1
ATOM 1598 C CA . ASN A 1 199 ? 4.988 2.885 -34.867 1.00 48.75 199 ASN A CA 1
ATOM 1599 C C . ASN A 1 199 ? 4.191 3.863 -33.989 1.00 48.75 199 ASN A C 1
ATOM 1601 O O . ASN A 1 199 ? 4.665 4.405 -32.996 1.00 48.75 199 ASN A O 1
ATOM 1605 N N . THR A 1 200 ? 2.925 4.046 -34.364 1.00 53.28 200 THR A N 1
ATOM 1606 C CA . THR A 1 200 ? 1.930 4.957 -33.773 1.00 53.28 200 THR A CA 1
ATOM 1607 C C . THR A 1 200 ? 1.508 4.632 -32.335 1.00 53.28 200 THR A C 1
ATOM 1609 O O . THR A 1 200 ? 0.858 5.464 -31.703 1.00 53.28 200 THR A O 1
ATOM 1612 N N . ASP A 1 201 ? 1.882 3.464 -31.806 1.00 56.62 201 ASP A N 1
ATOM 1613 C CA . ASP A 1 201 ? 1.582 3.049 -30.434 1.00 56.62 201 ASP A CA 1
ATOM 1614 C C . ASP A 1 201 ? 2.709 3.463 -29.480 1.00 56.62 201 ASP A C 1
ATOM 1616 O O . ASP A 1 201 ? 3.747 2.810 -29.372 1.00 56.62 201 ASP A O 1
ATOM 1620 N N . LYS A 1 202 ? 2.488 4.588 -28.795 1.00 70.25 202 LYS A N 1
ATOM 1621 C CA . LYS A 1 202 ? 3.408 5.177 -27.816 1.00 70.25 202 LYS A CA 1
ATOM 1622 C C . LYS A 1 202 ? 3.169 4.527 -26.452 1.00 70.25 202 LYS A C 1
ATOM 1624 O O . LYS A 1 202 ? 2.258 4.937 -25.737 1.00 70.25 202 LYS A O 1
ATOM 1629 N N . ASN A 1 203 ? 3.950 3.501 -26.128 1.00 81.62 203 ASN A N 1
ATOM 1630 C CA . ASN A 1 203 ? 3.909 2.887 -24.803 1.00 81.62 203 ASN A CA 1
ATOM 1631 C C . ASN A 1 203 ? 5.135 3.300 -24.001 1.00 81.62 203 ASN A C 1
ATOM 1633 O O . ASN A 1 203 ? 6.238 3.000 -24.443 1.00 81.62 203 ASN A O 1
ATOM 1637 N N . ASP A 1 204 ? 4.965 3.878 -22.823 1.00 89.81 204 ASP A N 1
ATOM 1638 C CA . ASP A 1 204 ? 6.069 3.972 -21.875 1.00 89.81 204 ASP A CA 1
ATOM 1639 C C . ASP A 1 204 ? 6.420 2.574 -21.359 1.00 89.81 204 ASP A C 1
ATOM 1641 O O . ASP A 1 204 ? 5.577 1.671 -21.319 1.00 89.81 204 ASP A O 1
ATOM 1645 N N . TYR A 1 205 ? 7.684 2.364 -21.003 1.00 93.94 205 TYR A N 1
ATOM 1646 C CA . TYR A 1 205 ? 8.144 1.075 -20.500 1.00 93.94 205 TYR A CA 1
ATOM 1647 C C . TYR A 1 205 ? 8.701 1.201 -19.094 1.00 93.94 205 TYR A C 1
ATOM 1649 O O . TYR A 1 205 ? 9.495 2.093 -18.804 1.00 93.94 205 TYR A O 1
ATOM 1657 N N . LEU A 1 206 ? 8.349 0.244 -18.240 1.00 97.00 206 LEU A N 1
ATOM 1658 C CA . LEU A 1 206 ? 8.889 0.112 -16.894 1.00 97.00 206 LEU A CA 1
ATOM 1659 C C . LEU A 1 206 ? 9.575 -1.245 -16.747 1.00 97.00 206 LEU A C 1
ATOM 1661 O O . LEU A 1 206 ? 9.056 -2.271 -17.190 1.00 97.00 206 LEU A O 1
ATOM 1665 N N . LEU A 1 207 ? 10.737 -1.253 -16.103 1.00 98.31 207 LEU A N 1
ATOM 1666 C CA . LEU A 1 207 ? 11.390 -2.454 -15.598 1.00 98.31 207 LEU A CA 1
ATOM 1667 C C . LEU A 1 207 ? 11.218 -2.480 -14.084 1.00 98.31 207 LEU A C 1
ATOM 1669 O O . LEU A 1 207 ? 11.746 -1.614 -13.384 1.00 98.31 207 LEU A O 1
ATOM 1673 N N . ILE A 1 208 ? 10.499 -3.481 -13.590 1.00 98.00 208 ILE A N 1
ATOM 1674 C CA . ILE A 1 208 ? 10.140 -3.603 -12.177 1.00 98.00 208 ILE A CA 1
ATOM 1675 C C . ILE A 1 208 ? 10.641 -4.933 -11.604 1.00 98.00 208 ILE A C 1
ATOM 1677 O O . ILE A 1 208 ? 10.682 -5.941 -12.309 1.00 98.00 208 ILE A O 1
ATOM 1681 N N . GLY A 1 209 ? 11.016 -4.945 -10.328 1.00 97.62 209 GLY A N 1
ATOM 1682 C CA . GLY A 1 209 ? 11.291 -6.146 -9.542 1.00 97.62 209 GLY A CA 1
ATOM 1683 C C . GLY A 1 209 ? 10.102 -6.499 -8.647 1.00 97.62 209 GLY A C 1
ATOM 1684 O O . GLY A 1 209 ? 9.594 -5.635 -7.942 1.00 97.62 209 GLY A O 1
ATOM 1685 N N . GLN A 1 210 ? 9.667 -7.754 -8.663 1.00 96.06 210 GLN A N 1
ATOM 1686 C CA . GLN A 1 210 ? 8.643 -8.329 -7.789 1.00 96.06 210 GLN A CA 1
ATOM 1687 C C . GLN A 1 210 ? 9.287 -8.847 -6.502 1.00 96.06 210 GLN A C 1
ATOM 1689 O O . GLN A 1 210 ? 10.265 -9.599 -6.561 1.00 96.06 210 GLN A O 1
ATOM 1694 N N . TYR A 1 211 ? 8.715 -8.502 -5.348 1.00 93.25 211 TYR A N 1
ATOM 1695 C CA . TYR A 1 211 ? 9.189 -9.018 -4.064 1.00 93.25 211 TYR A CA 1
ATOM 1696 C C . TYR A 1 211 ? 8.769 -10.476 -3.819 1.00 93.25 211 TYR A C 1
ATOM 1698 O O . TYR A 1 211 ? 7.693 -10.919 -4.228 1.00 93.25 211 TYR A O 1
ATOM 1706 N N . LYS A 1 212 ? 9.614 -11.230 -3.109 1.00 90.62 212 LYS A N 1
ATOM 1707 C CA . LYS A 1 212 ? 9.391 -12.640 -2.760 1.00 90.62 212 LYS A CA 1
ATOM 1708 C C . LYS A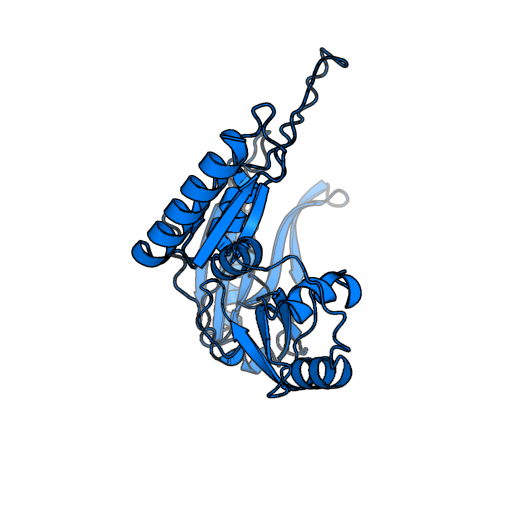 1 212 ? 8.036 -12.856 -2.094 1.00 90.62 212 LYS A C 1
ATOM 1710 O O . LYS A 1 212 ? 7.676 -12.192 -1.126 1.00 90.62 212 LYS A O 1
ATOM 1715 N N . GLY A 1 213 ? 7.291 -13.837 -2.604 1.00 85.44 213 GLY A N 1
ATOM 1716 C CA . GLY A 1 213 ? 6.002 -14.242 -2.039 1.00 85.44 213 GLY A CA 1
ATOM 1717 C C . GLY A 1 213 ? 4.856 -13.244 -2.241 1.00 85.44 213 GLY A C 1
ATOM 1718 O O . GLY A 1 213 ? 3.795 -13.448 -1.653 1.00 85.44 213 GLY A O 1
ATOM 1719 N N . ARG A 1 214 ? 5.039 -12.198 -3.059 1.00 85.62 214 ARG A N 1
ATOM 1720 C CA . ARG A 1 214 ? 4.027 -11.167 -3.335 1.00 85.62 214 ARG A CA 1
ATOM 1721 C C . ARG A 1 214 ? 3.779 -11.065 -4.829 1.00 85.62 214 ARG A C 1
ATOM 1723 O O . ARG A 1 214 ? 4.737 -10.950 -5.578 1.00 85.62 214 ARG A O 1
ATOM 1730 N N . GLU A 1 215 ? 2.533 -11.097 -5.281 1.00 88.31 215 GLU A N 1
ATOM 1731 C CA . GLU A 1 215 ? 2.197 -10.658 -6.640 1.00 88.31 215 GLU A CA 1
ATOM 1732 C C . GLU A 1 215 ? 2.450 -9.159 -6.781 1.00 88.31 215 GLU A C 1
ATOM 1734 O O . GLU A 1 215 ? 2.263 -8.394 -5.834 1.00 88.31 215 GLU A O 1
ATOM 1739 N N . VAL A 1 216 ? 2.855 -8.751 -7.981 1.00 89.38 216 VAL A N 1
ATOM 1740 C CA . VAL A 1 216 ? 2.956 -7.338 -8.332 1.00 89.38 216 VAL A CA 1
ATOM 1741 C C . VAL A 1 216 ? 1.547 -6.764 -8.439 1.00 89.38 216 VAL A C 1
ATOM 1743 O O . VAL A 1 216 ? 0.751 -7.227 -9.254 1.00 89.38 216 VAL A O 1
ATOM 1746 N N . VAL A 1 217 ? 1.269 -5.726 -7.657 1.00 89.06 217 VAL A N 1
ATOM 1747 C CA . VAL A 1 217 ? 0.069 -4.900 -7.801 1.00 89.06 217 VAL A CA 1
ATOM 1748 C C . VAL A 1 217 ? 0.511 -3.609 -8.463 1.00 89.06 217 VAL A C 1
ATOM 1750 O O . VAL A 1 217 ? 1.434 -2.970 -7.971 1.00 89.06 217 VAL A O 1
ATOM 1753 N N . GLN A 1 218 ? -0.093 -3.255 -9.593 1.00 88.62 218 GLN A N 1
ATOM 1754 C CA . GLN A 1 218 ? 0.295 -2.076 -10.363 1.00 88.62 218 GLN A CA 1
ATOM 1755 C C . GLN A 1 218 ? -0.761 -0.983 -10.255 1.00 88.62 218 GLN A C 1
ATOM 1757 O O . GLN A 1 218 ? -1.958 -1.283 -10.255 1.00 88.62 218 GLN A O 1
ATOM 1762 N N . ASP A 1 219 ? -0.315 0.267 -10.224 1.00 86.94 219 ASP A N 1
ATOM 1763 C CA . ASP A 1 219 ? -1.185 1.414 -10.439 1.00 86.94 219 ASP A CA 1
ATOM 1764 C C . ASP A 1 219 ? -1.542 1.582 -11.930 1.00 86.94 219 ASP A C 1
ATOM 1766 O O . ASP A 1 219 ? -1.143 0.796 -12.799 1.00 86.94 219 ASP A O 1
ATOM 1770 N N . MET A 1 220 ? -2.333 2.613 -12.235 1.00 83.19 220 MET A N 1
ATOM 1771 C CA . MET A 1 220 ? -2.790 2.903 -13.599 1.00 83.19 220 MET A CA 1
ATOM 1772 C C . MET A 1 220 ? -1.663 3.282 -14.574 1.00 83.19 220 MET A C 1
ATOM 1774 O O . MET A 1 220 ? -1.837 3.149 -15.786 1.00 83.19 220 MET A O 1
ATOM 1778 N N . GLU A 1 221 ? -0.512 3.701 -14.049 1.00 85.38 221 GLU A N 1
ATOM 1779 C CA . GLU A 1 221 ? 0.686 4.078 -14.800 1.00 85.38 221 GLU A CA 1
ATOM 1780 C C . GLU A 1 221 ? 1.687 2.903 -14.895 1.00 85.38 221 GLU A C 1
ATOM 1782 O O . GLU A 1 221 ? 2.748 3.004 -15.509 1.00 85.38 221 GLU A O 1
ATOM 1787 N N . GLY A 1 222 ? 1.348 1.745 -14.315 1.00 88.50 222 GLY A N 1
ATOM 1788 C CA . GLY A 1 222 ? 2.151 0.524 -14.348 1.00 88.50 222 GLY A CA 1
ATOM 1789 C C . GLY A 1 222 ? 3.211 0.426 -13.254 1.00 88.50 222 GLY A C 1
ATOM 1790 O O . GLY A 1 222 ? 3.956 -0.564 -13.234 1.00 88.50 222 GLY A O 1
ATOM 1791 N N . TRP A 1 223 ? 3.280 1.394 -12.339 1.00 93.00 223 TRP A N 1
ATOM 1792 C CA . TRP A 1 223 ? 4.204 1.354 -11.211 1.00 93.00 223 TRP A CA 1
ATOM 1793 C C . TRP A 1 223 ? 3.741 0.308 -10.205 1.00 93.00 223 TRP A C 1
ATOM 1795 O O . TRP A 1 223 ? 2.544 0.197 -9.944 1.00 93.00 223 TRP A O 1
ATOM 1805 N N . PRO A 1 224 ? 4.661 -0.476 -9.627 1.00 93.25 224 PRO A N 1
ATOM 1806 C CA . PRO A 1 224 ? 4.303 -1.394 -8.573 1.00 93.25 224 PRO A CA 1
ATOM 1807 C C . PRO A 1 224 ? 3.957 -0.603 -7.309 1.00 93.25 224 PRO A C 1
ATOM 1809 O O . PRO A 1 224 ? 4.680 0.313 -6.912 1.00 93.25 224 PRO A O 1
ATOM 1812 N N . GLU A 1 225 ? 2.897 -1.017 -6.626 1.00 89.94 225 GLU A N 1
ATOM 1813 C CA . GLU A 1 225 ? 2.625 -0.593 -5.260 1.00 89.94 225 GLU A CA 1
ATOM 1814 C C . GLU A 1 225 ? 3.851 -0.873 -4.388 1.00 89.94 225 GLU A C 1
ATOM 1816 O O . GLU A 1 225 ? 4.466 -1.941 -4.499 1.00 89.94 225 GLU A O 1
ATOM 1821 N N . SER A 1 226 ? 4.188 0.057 -3.490 1.00 87.19 226 SER A N 1
ATOM 1822 C CA . SER A 1 226 ? 5.465 0.046 -2.748 1.00 87.19 226 SER A CA 1
ATOM 1823 C C . SER A 1 226 ? 5.711 -1.201 -1.888 1.00 87.19 226 SER A C 1
ATOM 1825 O O . SER A 1 226 ? 6.847 -1.480 -1.510 1.00 87.19 226 SER A O 1
ATOM 1827 N N . TYR A 1 227 ? 4.664 -1.966 -1.575 1.00 86.56 227 TYR A N 1
ATOM 1828 C CA . TYR A 1 227 ? 4.754 -3.232 -0.850 1.00 86.56 227 TYR A CA 1
ATOM 1829 C C . TYR A 1 227 ? 4.844 -4.465 -1.748 1.00 86.56 227 TYR A C 1
ATOM 1831 O O . TYR A 1 227 ? 5.057 -5.557 -1.224 1.00 86.56 227 TYR A O 1
ATOM 1839 N N . SER A 1 228 ? 4.675 -4.325 -3.059 1.00 90.38 228 SER A N 1
ATOM 1840 C CA . SER A 1 228 ? 4.592 -5.435 -4.015 1.00 90.38 228 SER A CA 1
ATOM 1841 C C . SER A 1 228 ? 5.801 -5.525 -4.951 1.00 90.38 228 SER A C 1
ATOM 1843 O O . SER A 1 228 ? 6.140 -6.615 -5.420 1.00 90.38 228 SER A O 1
ATOM 1845 N N . GLY A 1 229 ? 6.497 -4.409 -5.177 1.00 94.19 229 GLY A N 1
ATOM 1846 C CA . GLY A 1 229 ? 7.683 -4.391 -6.019 1.00 94.19 229 GLY A CA 1
ATOM 1847 C C . GLY A 1 229 ? 8.463 -3.082 -5.992 1.00 94.19 229 GLY A C 1
ATOM 1848 O O . GLY A 1 229 ? 8.170 -2.164 -5.232 1.00 94.19 229 GLY A O 1
ATOM 1849 N N . LEU A 1 230 ? 9.479 -3.024 -6.850 1.00 95.88 230 LEU A N 1
ATOM 1850 C CA . LEU A 1 230 ? 10.432 -1.928 -6.978 1.00 95.88 230 LEU A CA 1
ATOM 1851 C C . LEU A 1 230 ? 10.591 -1.541 -8.449 1.00 95.88 230 LEU A C 1
ATOM 1853 O O . LEU A 1 230 ? 10.982 -2.381 -9.257 1.00 95.88 230 LEU A O 1
ATOM 1857 N N . THR A 1 231 ? 10.365 -0.278 -8.809 1.00 97.38 231 THR A N 1
ATOM 1858 C CA . THR A 1 231 ? 10.721 0.204 -10.152 1.00 97.38 231 THR A CA 1
ATOM 1859 C C . THR A 1 231 ? 12.220 0.434 -10.249 1.00 97.38 231 THR A C 1
ATOM 1861 O O . THR A 1 231 ? 12.773 1.251 -9.521 1.00 97.38 231 THR A O 1
ATOM 1864 N N . LEU A 1 232 ? 12.871 -0.261 -11.179 1.00 97.75 232 LEU A N 1
ATOM 1865 C CA . LEU A 1 232 ? 14.305 -0.145 -11.428 1.00 97.75 232 LEU A CA 1
ATOM 1866 C C . LEU A 1 232 ? 14.589 0.878 -12.523 1.00 97.75 232 LEU A C 1
ATOM 1868 O O . LEU A 1 232 ? 15.449 1.739 -12.353 1.00 97.75 232 LEU A O 1
ATOM 1872 N N . LYS A 1 233 ? 13.864 0.802 -13.647 1.00 98.06 233 LYS A N 1
ATOM 1873 C CA . LYS A 1 233 ? 14.064 1.690 -14.802 1.00 98.06 233 LYS A CA 1
ATOM 1874 C C . LYS A 1 233 ? 12.749 2.085 -15.447 1.00 98.06 233 LYS A C 1
ATOM 1876 O O . LYS A 1 233 ? 11.801 1.302 -15.448 1.00 98.06 233 LYS A O 1
ATOM 1881 N N . THR A 1 234 ? 12.738 3.261 -16.055 1.00 96.81 234 THR A N 1
ATOM 1882 C CA . THR A 1 234 ? 11.662 3.733 -16.927 1.00 96.81 234 THR A CA 1
ATOM 1883 C C . THR A 1 234 ? 12.225 4.160 -18.272 1.00 96.81 234 THR A C 1
ATOM 1885 O O . THR A 1 234 ? 13.400 4.511 -18.390 1.00 96.81 234 THR A O 1
ATOM 1888 N N . ALA A 1 235 ? 11.404 4.081 -19.310 1.00 94.25 235 ALA A N 1
ATOM 1889 C CA . ALA A 1 235 ? 11.675 4.653 -20.614 1.00 94.25 235 ALA A CA 1
ATOM 1890 C C . ALA A 1 235 ? 10.409 5.355 -21.082 1.00 94.25 235 ALA A C 1
ATOM 1892 O O . ALA A 1 235 ? 9.423 4.692 -21.399 1.00 94.25 235 ALA A O 1
ATOM 1893 N N . ASN A 1 236 ? 10.473 6.683 -21.136 1.00 90.38 236 ASN A N 1
ATOM 1894 C CA . ASN A 1 236 ? 9.344 7.519 -21.525 1.00 90.38 236 ASN A CA 1
ATOM 1895 C C . ASN A 1 236 ? 9.609 8.147 -22.889 1.00 90.38 236 ASN A C 1
ATOM 1897 O O . ASN A 1 236 ? 10.725 8.612 -23.161 1.00 90.38 236 ASN A O 1
ATOM 1901 N N . TYR A 1 237 ? 8.596 8.165 -23.751 1.00 84.62 237 TYR A N 1
ATOM 1902 C CA . TYR A 1 237 ? 8.741 8.749 -25.081 1.00 84.62 237 TYR A CA 1
ATOM 1903 C C . TYR A 1 237 ? 8.437 10.242 -25.051 1.00 84.62 237 TYR A C 1
ATOM 1905 O O . TYR A 1 237 ? 7.287 10.654 -24.906 1.00 84.62 237 TYR A O 1
ATOM 1913 N N . GLN A 1 238 ? 9.461 11.071 -25.237 1.00 84.25 238 GLN A N 1
ATOM 1914 C CA . GLN A 1 238 ? 9.328 12.523 -25.138 1.00 84.25 238 GLN A CA 1
ATOM 1915 C C . GLN A 1 238 ? 9.962 13.241 -26.329 1.00 84.25 238 GLN A C 1
ATOM 1917 O O . GLN A 1 238 ? 10.837 12.709 -27.013 1.00 84.25 238 GLN A O 1
ATOM 1922 N N . TYR A 1 239 ? 9.496 14.462 -26.595 1.00 82.75 239 TYR A N 1
ATOM 1923 C CA . TYR A 1 239 ? 10.147 15.351 -27.553 1.00 82.75 239 TYR A CA 1
ATOM 1924 C C . TYR A 1 239 ? 11.306 16.066 -26.866 1.00 82.75 239 TYR A C 1
ATOM 1926 O O . TYR A 1 239 ? 11.111 16.729 -25.849 1.00 82.75 239 TYR A O 1
ATOM 1934 N N . ASP A 1 240 ? 12.500 15.924 -27.425 1.00 85.19 240 ASP A N 1
ATOM 1935 C CA . ASP A 1 240 ? 13.684 16.650 -27.001 1.00 85.19 240 ASP A CA 1
ATOM 1936 C C . ASP A 1 240 ? 13.815 17.927 -27.839 1.00 85.19 240 ASP A C 1
ATOM 1938 O O . ASP A 1 240 ? 13.911 17.880 -29.070 1.00 85.19 240 ASP A O 1
ATOM 1942 N N . ASN A 1 241 ? 13.773 19.077 -27.164 1.00 87.19 241 ASN A N 1
ATOM 1943 C CA . ASN A 1 241 ? 13.831 20.386 -27.811 1.00 87.19 241 ASN A CA 1
ATOM 1944 C C . ASN A 1 241 ? 15.226 20.713 -28.356 1.00 87.19 241 ASN A C 1
ATOM 1946 O O . ASN A 1 241 ? 15.325 21.460 -29.327 1.00 87.19 241 ASN A O 1
ATOM 1950 N N . ASP A 1 242 ? 16.292 20.170 -27.777 1.00 90.25 242 ASP A N 1
ATOM 1951 C CA . ASP A 1 242 ? 17.655 20.463 -28.221 1.00 90.25 242 ASP A CA 1
ATOM 1952 C C . ASP A 1 242 ? 17.978 19.667 -29.488 1.00 90.25 242 ASP A C 1
ATOM 1954 O O . ASP A 1 242 ? 18.550 20.191 -30.445 1.00 90.25 242 ASP A O 1
ATOM 1958 N N . LEU A 1 243 ? 17.538 18.409 -29.528 1.00 87.75 243 LEU A N 1
ATOM 1959 C CA . LEU A 1 243 ? 17.695 17.523 -30.680 1.00 87.75 243 LEU A CA 1
ATOM 1960 C C . LEU A 1 243 ? 16.611 17.723 -31.747 1.00 87.75 243 LEU A C 1
ATOM 1962 O O . LEU A 1 243 ? 16.736 17.170 -32.840 1.00 87.75 243 LEU A O 1
ATOM 1966 N N . GLN A 1 244 ? 15.556 18.487 -31.436 1.00 88.69 244 GLN A N 1
ATOM 1967 C CA . GLN A 1 244 ? 14.358 18.647 -32.272 1.00 88.69 244 GLN A CA 1
ATOM 1968 C C . GLN A 1 244 ? 13.812 17.291 -32.755 1.00 88.69 244 GLN A C 1
ATOM 1970 O O . GLN A 1 244 ? 13.400 17.117 -33.904 1.00 88.69 244 GLN A O 1
ATOM 1975 N N . ALA A 1 245 ? 13.857 16.295 -31.872 1.00 83.06 245 ALA A N 1
ATOM 1976 C CA . ALA A 1 245 ? 13.559 14.910 -32.195 1.00 83.06 245 ALA A CA 1
ATOM 1977 C C . ALA A 1 245 ? 12.851 14.233 -31.028 1.00 83.06 245 ALA A C 1
ATOM 1979 O O . ALA A 1 245 ? 13.046 14.577 -29.864 1.00 83.06 245 ALA A O 1
ATOM 1980 N N . LYS A 1 246 ? 12.031 13.229 -31.334 1.00 79.31 246 LYS A N 1
ATOM 1981 C CA . LYS A 1 246 ? 11.463 12.378 -30.293 1.00 79.31 246 LYS A CA 1
ATOM 1982 C C . LYS A 1 246 ? 12.464 11.308 -29.906 1.00 79.31 246 LYS A C 1
ATOM 1984 O O . LYS A 1 246 ? 12.952 10.577 -30.768 1.00 79.31 246 LYS A O 1
ATOM 1989 N N . ILE A 1 247 ? 12.728 11.210 -28.615 1.00 84.81 247 ILE A N 1
ATOM 1990 C CA . ILE A 1 247 ? 13.684 10.270 -28.050 1.00 84.81 247 ILE A CA 1
ATOM 1991 C C . ILE A 1 247 ? 13.040 9.497 -26.906 1.00 84.81 247 ILE A C 1
ATOM 1993 O O . ILE A 1 247 ? 12.102 9.957 -26.252 1.00 84.81 247 ILE A O 1
ATOM 1997 N N . TRP A 1 248 ? 13.586 8.317 -26.648 1.00 88.38 248 TRP A N 1
ATOM 1998 C CA . TRP A 1 248 ? 13.330 7.609 -25.406 1.00 88.38 248 TRP A CA 1
ATOM 1999 C C . TRP A 1 248 ? 14.230 8.170 -24.317 1.00 88.38 248 TRP A C 1
ATOM 2001 O O . TRP A 1 248 ? 15.454 8.052 -24.394 1.00 88.38 248 TRP A O 1
ATOM 2011 N N . ASN A 1 249 ? 13.619 8.757 -23.298 1.00 90.56 249 ASN A N 1
ATOM 2012 C CA . ASN A 1 249 ? 14.313 9.144 -22.084 1.00 90.56 249 ASN A CA 1
ATOM 2013 C C . ASN A 1 249 ? 14.312 7.953 -21.127 1.00 90.56 249 ASN A C 1
ATOM 2015 O O . ASN A 1 249 ? 13.284 7.632 -20.529 1.00 90.56 249 ASN A O 1
ATOM 2019 N N . VAL A 1 250 ? 15.455 7.275 -21.041 1.00 94.31 250 VAL A N 1
ATOM 2020 C CA . VAL A 1 250 ? 15.647 6.125 -20.157 1.00 94.31 250 VAL A CA 1
ATOM 2021 C C . VAL A 1 250 ? 16.232 6.605 -18.838 1.00 94.31 250 VAL A C 1
ATOM 2023 O O . VAL A 1 250 ? 17.314 7.190 -18.821 1.00 94.31 250 VAL A O 1
ATOM 2026 N N . GLN A 1 251 ? 15.546 6.316 -17.738 1.00 96.31 251 GLN A N 1
ATOM 2027 C CA . GLN A 1 251 ? 15.956 6.716 -16.396 1.00 96.31 251 GLN A CA 1
ATOM 2028 C C . GLN A 1 251 ? 16.113 5.496 -15.497 1.00 96.31 251 GLN A C 1
ATOM 2030 O O . GLN A 1 251 ? 15.298 4.573 -15.520 1.00 96.31 251 GLN A O 1
ATOM 2035 N N . GLU A 1 252 ? 17.175 5.496 -14.696 1.00 96.69 252 GLU A N 1
ATOM 2036 C CA . GLU A 1 252 ? 17.327 4.564 -13.585 1.00 96.69 252 GLU A CA 1
ATOM 2037 C C . GLU A 1 252 ? 16.683 5.184 -12.345 1.00 96.69 252 GLU A C 1
ATOM 2039 O O . GLU A 1 252 ? 17.037 6.288 -11.937 1.00 96.69 252 GLU A O 1
ATOM 2044 N N . ILE A 1 253 ? 15.692 4.490 -11.793 1.00 96.25 253 ILE A N 1
ATOM 2045 C CA . ILE A 1 253 ? 14.894 4.951 -10.653 1.00 96.25 253 ILE A CA 1
ATOM 2046 C C . ILE A 1 253 ? 15.418 4.349 -9.353 1.00 96.25 253 ILE A C 1
ATOM 2048 O O . ILE A 1 253 ? 15.419 4.996 -8.306 1.00 96.25 253 ILE A O 1
ATOM 2052 N N . SER A 1 254 ? 15.830 3.085 -9.390 1.00 95.12 254 SER A N 1
ATOM 2053 C CA . SER A 1 254 ? 16.392 2.383 -8.241 1.00 95.12 254 SER A CA 1
ATOM 2054 C C . SER A 1 254 ? 17.351 1.295 -8.685 1.00 95.12 254 SER A C 1
ATOM 2056 O O . SER A 1 254 ? 17.239 0.742 -9.779 1.00 95.12 254 SER A O 1
ATOM 2058 N N . THR A 1 255 ? 18.268 0.961 -7.787 1.00 94.81 255 THR A N 1
ATOM 2059 C CA . THR A 1 255 ? 19.223 -0.133 -7.940 1.00 94.81 255 THR A CA 1
ATOM 2060 C C . THR A 1 255 ? 18.878 -1.261 -6.972 1.00 94.81 255 THR A C 1
ATOM 2062 O O . THR A 1 255 ? 18.101 -1.075 -6.030 1.00 94.81 255 THR A O 1
ATOM 2065 N N . LEU A 1 256 ? 19.453 -2.444 -7.207 1.00 95.75 256 LEU A N 1
ATOM 2066 C CA . LEU A 1 256 ? 19.347 -3.555 -6.259 1.00 95.75 256 LEU A CA 1
ATOM 2067 C C . LEU A 1 256 ? 20.353 -3.451 -5.103 1.00 95.75 256 LEU A C 1
ATOM 2069 O O . LEU A 1 256 ? 20.184 -4.134 -4.100 1.00 95.75 256 LEU A O 1
ATOM 2073 N N . ASP A 1 257 ? 21.365 -2.593 -5.245 1.00 95.31 257 ASP A N 1
ATOM 2074 C CA . ASP A 1 257 ? 22.499 -2.485 -4.320 1.00 95.31 257 ASP A CA 1
ATOM 2075 C C . ASP A 1 257 ? 22.229 -1.536 -3.140 1.00 95.31 257 ASP A C 1
ATOM 2077 O O . ASP A 1 257 ? 22.984 -1.504 -2.167 1.00 95.31 257 ASP A O 1
ATOM 2081 N N . GLU A 1 258 ? 21.162 -0.738 -3.217 1.00 93.44 258 GLU A N 1
ATOM 2082 C CA . GLU A 1 258 ? 20.779 0.209 -2.174 1.00 93.44 258 GLU A CA 1
ATOM 2083 C C . GLU A 1 258 ? 19.594 -0.305 -1.351 1.00 93.44 258 GLU A C 1
ATOM 2085 O O . GLU A 1 258 ? 18.573 -0.680 -1.933 1.00 93.44 258 GLU A O 1
ATOM 2090 N N . PRO A 1 259 ? 19.645 -0.224 -0.007 1.00 93.62 259 PRO A N 1
ATOM 2091 C CA . PRO A 1 259 ? 18.494 -0.532 0.828 1.00 93.62 259 PRO A CA 1
ATOM 2092 C C . PRO A 1 259 ? 17.264 0.302 0.452 1.00 93.62 259 PRO A C 1
ATOM 2094 O O . PRO A 1 259 ? 17.366 1.510 0.215 1.00 93.62 259 PRO A O 1
ATOM 2097 N N . LYS A 1 260 ? 16.081 -0.321 0.448 1.00 91.75 260 LYS A N 1
ATOM 2098 C CA . LYS A 1 260 ? 14.810 0.361 0.150 1.00 91.75 260 LYS A CA 1
ATOM 2099 C C . LYS A 1 260 ? 13.798 0.170 1.268 1.00 91.75 260 LYS A C 1
ATOM 2101 O O . LYS A 1 260 ? 13.699 -0.892 1.872 1.00 91.75 260 LYS A O 1
ATOM 2106 N N . GLY A 1 261 ? 13.060 1.236 1.565 1.00 89.75 261 GLY A N 1
ATOM 2107 C CA . GLY A 1 261 ? 11.960 1.201 2.520 1.00 89.75 261 GLY A CA 1
ATOM 2108 C C . GLY A 1 261 ? 10.667 0.782 1.830 1.00 89.75 261 GLY A C 1
ATOM 2109 O O . GLY A 1 261 ? 10.201 1.483 0.937 1.00 89.75 261 GLY A O 1
ATOM 2110 N N . ILE A 1 262 ? 10.076 -0.319 2.277 1.00 88.44 262 ILE A N 1
ATOM 2111 C CA . ILE A 1 262 ? 8.725 -0.742 1.918 1.00 88.44 262 ILE A CA 1
ATOM 2112 C C . ILE A 1 262 ? 7.728 -0.089 2.871 1.00 88.44 262 ILE A C 1
ATOM 2114 O O . ILE A 1 262 ? 7.979 -0.014 4.077 1.00 88.44 262 ILE A O 1
ATOM 2118 N N . ARG A 1 263 ? 6.583 0.339 2.332 1.00 89.12 263 ARG A N 1
ATOM 2119 C CA . ARG A 1 263 ? 5.443 0.855 3.095 1.00 89.12 263 ARG A CA 1
ATOM 2120 C C . ARG A 1 263 ? 4.200 0.047 2.751 1.00 89.12 263 ARG A C 1
ATOM 2122 O O . ARG A 1 263 ? 3.925 -0.176 1.580 1.00 89.12 263 ARG A O 1
ATOM 2129 N N . HIS A 1 264 ? 3.446 -0.387 3.752 1.00 88.12 264 HIS A N 1
ATOM 2130 C CA . HIS A 1 264 ? 2.175 -1.082 3.541 1.00 88.12 264 HIS A CA 1
ATOM 2131 C C . HIS A 1 264 ? 1.116 -0.519 4.484 1.00 88.12 264 HIS A C 1
ATOM 2133 O O . HIS A 1 264 ? 1.349 -0.412 5.688 1.00 88.12 264 HIS A O 1
ATOM 2139 N N . PHE A 1 265 ? -0.043 -0.160 3.940 1.00 90.12 265 PHE A N 1
ATOM 2140 C CA . PHE A 1 265 ? -1.204 0.214 4.734 1.00 90.12 265 PHE A CA 1
ATOM 2141 C C . PHE A 1 265 ? -1.871 -1.019 5.330 1.00 90.12 265 PHE A C 1
ATOM 2143 O O . PHE A 1 265 ? -2.156 -1.987 4.630 1.00 90.12 265 PHE A O 1
ATOM 2150 N N . LEU A 1 266 ? -2.102 -0.967 6.636 1.00 93.19 266 LEU A N 1
ATOM 2151 C CA . LEU A 1 266 ? -2.769 -2.002 7.411 1.00 93.19 266 LEU A CA 1
ATOM 2152 C C . LEU A 1 266 ? -3.758 -1.359 8.369 1.00 93.19 266 LEU A C 1
ATOM 2154 O O . LEU A 1 266 ? -3.867 -0.136 8.476 1.00 93.19 266 LEU A O 1
ATOM 2158 N N . TYR A 1 267 ? -4.453 -2.211 9.101 1.00 95.19 267 TYR A N 1
ATOM 2159 C CA . TYR A 1 267 ? -5.349 -1.809 10.161 1.00 95.19 267 TYR A CA 1
ATOM 2160 C C . TYR A 1 267 ? -4.850 -2.365 11.485 1.00 95.19 267 TYR A C 1
ATOM 2162 O O . TYR A 1 267 ? -4.250 -3.435 11.528 1.00 95.19 267 TYR A O 1
ATOM 2170 N N . ALA A 1 268 ? -5.077 -1.644 12.573 1.00 96.44 268 ALA A N 1
ATOM 2171 C CA . ALA A 1 268 ? -4.629 -2.048 13.891 1.00 96.44 268 ALA A CA 1
ATOM 2172 C C . ALA A 1 268 ? -5.733 -1.884 14.929 1.00 96.44 268 ALA A C 1
ATOM 2174 O O . ALA A 1 268 ? -6.599 -1.020 14.812 1.00 96.44 268 ALA A O 1
ATOM 2175 N N . ARG A 1 269 ? -5.668 -2.710 15.969 1.00 95.75 269 ARG A N 1
ATOM 2176 C CA . ARG A 1 269 ? -6.406 -2.534 17.218 1.00 95.75 269 ARG A CA 1
ATOM 2177 C C . ARG A 1 269 ? -5.424 -2.650 18.364 1.00 95.75 269 ARG A C 1
ATOM 2179 O O . ARG A 1 269 ? -4.624 -3.584 18.386 1.00 95.75 269 ARG A O 1
ATOM 2186 N N . PHE A 1 270 ? -5.499 -1.715 19.295 1.00 95.50 270 PHE A N 1
ATOM 2187 C CA . PHE A 1 270 ? -4.716 -1.761 20.515 1.00 95.50 270 PHE A CA 1
ATOM 2188 C C . PHE A 1 270 ? -5.630 -2.121 21.679 1.00 95.50 270 PHE A C 1
ATOM 2190 O O . PHE A 1 270 ? -6.653 -1.470 21.874 1.00 95.50 270 PHE A O 1
ATOM 2197 N N . ASP A 1 271 ? -5.257 -3.164 22.408 1.00 93.56 271 ASP A N 1
ATOM 2198 C CA . ASP A 1 271 ? -5.892 -3.560 23.658 1.00 93.56 271 ASP A CA 1
ATOM 2199 C C . ASP A 1 271 ? -5.116 -2.913 24.821 1.00 93.56 271 ASP A C 1
ATOM 2201 O O . ASP A 1 271 ? -3.949 -3.259 25.031 1.00 93.56 271 ASP A O 1
ATOM 2205 N N . PRO A 1 272 ? -5.715 -1.952 25.551 1.00 90.81 272 PRO A N 1
ATOM 2206 C CA . PRO A 1 272 ? -5.042 -1.264 26.644 1.00 90.81 272 PRO A CA 1
ATOM 2207 C C . PRO A 1 272 ? -4.865 -2.124 27.900 1.00 90.81 272 PRO A C 1
ATOM 2209 O O . PRO A 1 272 ? -3.994 -1.801 28.703 1.00 90.81 272 PRO A O 1
ATOM 2212 N N . GLU A 1 273 ? -5.646 -3.193 28.086 1.00 91.12 273 GLU A N 1
ATOM 2213 C CA . GLU A 1 273 ? -5.507 -4.089 29.241 1.00 91.12 273 GLU A CA 1
ATOM 2214 C C . GLU A 1 273 ? -4.322 -5.042 29.064 1.00 91.12 273 GLU A C 1
ATOM 2216 O O . GLU A 1 273 ? -3.564 -5.275 30.007 1.00 91.12 273 GLU A O 1
ATOM 2221 N N . SER A 1 274 ? -4.147 -5.582 27.853 1.00 93.56 274 SER A N 1
ATOM 2222 C CA . SER A 1 274 ? -3.036 -6.490 27.527 1.00 93.56 274 SER A CA 1
ATOM 2223 C C . SER A 1 274 ? -1.818 -5.802 26.903 1.00 93.56 274 SER A C 1
ATOM 2225 O O . SER A 1 274 ? -0.820 -6.467 26.621 1.00 93.56 274 SER A O 1
ATOM 2227 N N . GLU A 1 275 ? -1.900 -4.491 26.664 1.00 93.56 275 GLU A N 1
ATOM 2228 C CA . GLU A 1 275 ? -0.904 -3.670 25.958 1.00 93.56 275 GLU A CA 1
ATOM 2229 C C . GLU A 1 275 ? -0.512 -4.230 24.576 1.00 93.56 275 GLU A C 1
ATOM 2231 O O . GLU A 1 275 ? 0.581 -3.986 24.055 1.00 93.56 275 GLU A O 1
ATOM 2236 N N . LYS A 1 276 ? -1.415 -4.993 23.950 1.00 95.44 276 LYS A N 1
ATOM 2237 C CA . LYS A 1 276 ? -1.160 -5.693 22.690 1.00 95.44 276 LYS A CA 1
ATOM 2238 C C . LYS A 1 276 ? -1.700 -4.898 21.504 1.00 95.44 276 LYS A C 1
ATOM 2240 O O . LYS A 1 276 ? -2.896 -4.628 21.402 1.00 95.44 276 LYS A O 1
ATOM 2245 N N . LEU A 1 277 ? -0.830 -4.623 20.532 1.00 96.50 277 LEU A N 1
ATOM 2246 C CA . LEU A 1 277 ? -1.230 -4.172 19.199 1.00 96.50 277 LEU A CA 1
ATOM 2247 C C . LEU A 1 277 ? -1.433 -5.386 18.284 1.00 96.50 277 LEU A C 1
ATOM 2249 O O . LEU A 1 277 ? -0.503 -6.162 18.064 1.00 96.50 277 LEU A O 1
ATOM 2253 N N . THR A 1 278 ? -2.639 -5.540 17.747 1.00 97.19 278 THR A N 1
ATOM 2254 C CA . THR A 1 278 ? -2.980 -6.582 16.769 1.00 97.19 278 THR A CA 1
ATOM 2255 C C . THR A 1 278 ? -3.186 -5.939 15.403 1.00 97.19 278 THR A C 1
ATOM 2257 O O . THR A 1 278 ? -3.886 -4.928 15.308 1.00 97.19 278 THR A O 1
ATOM 2260 N N . LEU A 1 279 ? -2.574 -6.508 14.362 1.00 96.69 279 LEU A N 1
ATOM 2261 C CA . LEU A 1 279 ? -2.627 -5.999 12.992 1.00 96.69 279 LEU A CA 1
ATOM 2262 C C . LEU A 1 279 ? -3.573 -6.829 12.130 1.00 96.69 279 LEU A C 1
ATOM 2264 O O . LEU A 1 279 ? -3.675 -8.043 12.290 1.00 96.69 279 LEU A O 1
ATOM 2268 N N . TYR A 1 280 ? -4.231 -6.163 11.190 1.00 95.44 280 TYR A N 1
ATOM 2269 C CA . TYR A 1 280 ? -5.244 -6.729 10.317 1.00 95.44 280 TYR A CA 1
ATOM 2270 C C . TYR A 1 280 ? -5.023 -6.290 8.868 1.00 95.44 280 TYR A C 1
ATOM 2272 O O . TYR A 1 280 ? -4.560 -5.176 8.603 1.00 95.44 280 TYR A O 1
ATOM 2280 N N . ASN A 1 281 ? -5.379 -7.168 7.930 1.00 92.19 281 ASN A N 1
ATOM 2281 C CA . ASN A 1 281 ? -5.418 -6.848 6.502 1.00 92.19 281 ASN A CA 1
ATOM 2282 C C . ASN A 1 281 ? -6.691 -6.061 6.118 1.00 92.19 281 ASN A C 1
ATOM 2284 O O . ASN A 1 281 ? -7.541 -5.746 6.954 1.00 92.19 281 ASN A O 1
ATOM 2288 N N . ASP A 1 282 ? -6.837 -5.773 4.827 1.00 90.94 282 ASP A N 1
ATOM 2289 C CA . ASP A 1 282 ? -7.999 -5.113 4.223 1.00 90.94 282 ASP A CA 1
ATOM 2290 C C . ASP A 1 282 ? -9.326 -5.846 4.455 1.00 90.94 282 ASP A C 1
ATOM 2292 O O . ASP A 1 282 ? -10.378 -5.220 4.414 1.00 90.94 282 ASP A O 1
ATOM 2296 N N . ARG A 1 283 ? -9.308 -7.149 4.735 1.00 92.75 283 ARG A N 1
ATOM 2297 C CA . ARG A 1 283 ? -10.482 -7.969 5.076 1.00 92.75 283 ARG A CA 1
ATOM 2298 C C . ARG A 1 283 ? -10.709 -8.104 6.581 1.00 92.75 283 ARG A C 1
ATOM 2300 O O . ARG A 1 283 ? -11.520 -8.928 6.988 1.00 92.75 283 ARG A O 1
ATOM 2307 N N . LEU A 1 284 ? -10.002 -7.325 7.402 1.00 93.19 284 LEU A N 1
ATOM 2308 C CA . LEU A 1 284 ? -10.030 -7.405 8.867 1.00 93.19 284 LEU A CA 1
ATOM 2309 C C . LEU A 1 284 ? -9.650 -8.786 9.428 1.00 93.19 284 LEU A C 1
ATOM 2311 O O . LEU A 1 284 ? -10.109 -9.184 10.495 1.00 93.19 284 LEU A O 1
ATOM 2315 N N . GLN A 1 285 ? -8.786 -9.519 8.728 1.00 93.19 285 GLN A N 1
ATOM 2316 C CA . GLN A 1 285 ? -8.203 -10.763 9.227 1.00 93.19 285 GLN A CA 1
ATOM 2317 C C . GLN A 1 285 ? -6.876 -10.451 9.914 1.00 93.19 285 GLN A C 1
ATOM 2319 O O . GLN A 1 285 ? -6.059 -9.720 9.347 1.00 93.19 285 GLN A O 1
ATOM 2324 N N . GLU A 1 286 ? -6.667 -10.995 11.118 1.00 94.75 286 GLU A N 1
ATOM 2325 C CA . GLU A 1 286 ? -5.396 -10.848 11.835 1.00 94.75 286 GLU A CA 1
ATOM 2326 C C . GLU A 1 286 ? -4.250 -11.335 10.944 1.00 94.75 286 GLU A C 1
ATOM 2328 O O . GLU A 1 286 ? -4.313 -12.416 10.354 1.00 94.75 286 GLU A O 1
ATOM 2333 N N . THR A 1 287 ? -3.216 -10.512 10.812 1.00 91.69 287 THR A N 1
ATOM 2334 C CA . THR A 1 287 ? -2.108 -10.772 9.899 1.00 91.69 287 THR A CA 1
ATOM 2335 C C . THR A 1 287 ? -0.795 -10.330 10.510 1.00 91.69 287 THR A C 1
ATOM 2337 O O . THR A 1 287 ? -0.736 -9.404 11.319 1.00 91.69 287 THR A O 1
ATOM 2340 N N . ARG A 1 288 ? 0.286 -10.952 10.050 1.00 88.69 288 ARG A N 1
ATOM 2341 C CA . ARG A 1 288 ? 1.625 -10.385 10.185 1.00 88.69 288 ARG A CA 1
ATOM 2342 C C . ARG A 1 288 ? 1.975 -9.672 8.885 1.00 88.69 288 ARG A C 1
ATOM 2344 O O . ARG A 1 288 ? 1.675 -10.217 7.820 1.00 88.69 288 ARG A O 1
ATOM 2351 N N . PRO A 1 289 ? 2.568 -8.472 8.924 1.00 81.44 289 PRO A N 1
ATOM 2352 C CA . PRO A 1 289 ? 2.929 -7.746 7.710 1.00 81.44 289 PRO A CA 1
ATOM 2353 C C . PRO A 1 289 ? 3.863 -8.527 6.772 1.00 81.44 289 PRO A C 1
ATOM 2355 O O . PRO A 1 289 ? 3.829 -8.352 5.550 1.00 81.44 289 PRO A O 1
ATOM 2358 N N . GLU A 1 290 ? 4.686 -9.409 7.340 1.00 79.88 290 GLU A N 1
ATOM 2359 C CA . GLU A 1 290 ? 5.598 -10.302 6.626 1.00 79.88 290 GLU A CA 1
ATOM 2360 C C . GLU A 1 290 ? 4.860 -11.425 5.888 1.00 79.88 290 GLU A C 1
ATOM 2362 O O . GLU A 1 290 ? 5.307 -11.846 4.823 1.00 79.88 290 GLU A O 1
ATOM 2367 N N . ASP A 1 291 ? 3.718 -11.864 6.422 1.00 78.06 291 ASP A N 1
ATOM 2368 C CA . ASP A 1 291 ? 2.922 -12.983 5.906 1.00 78.06 291 ASP A CA 1
ATOM 2369 C C . ASP A 1 291 ? 1.919 -12.560 4.828 1.00 78.06 291 ASP A C 1
ATOM 2371 O O . ASP A 1 291 ? 1.223 -13.413 4.270 1.00 78.06 291 ASP A O 1
ATOM 2375 N N . LEU A 1 292 ? 1.842 -11.261 4.516 1.00 70.00 292 LEU A N 1
ATOM 2376 C CA . LEU A 1 292 ? 1.000 -10.715 3.455 1.00 70.00 292 LEU A CA 1
ATOM 2377 C C . LEU A 1 292 ? 1.507 -11.186 2.089 1.00 70.00 292 LEU A C 1
ATOM 2379 O O . LEU A 1 292 ? 2.194 -10.471 1.360 1.00 70.00 292 LEU A O 1
ATOM 2383 N N . LYS A 1 293 ? 1.150 -12.425 1.758 1.00 58.44 293 LYS A N 1
ATOM 2384 C CA . LYS A 1 293 ? 1.090 -12.932 0.396 1.00 58.44 293 LYS A CA 1
ATOM 2385 C C . LYS A 1 293 ? -0.076 -12.228 -0.272 1.00 58.44 293 LYS A C 1
ATOM 2387 O O . LYS A 1 293 ? -1.136 -12.081 0.335 1.00 58.44 293 LYS A O 1
ATOM 2392 N N . SER A 1 294 ? 0.136 -11.779 -1.498 1.00 49.31 294 SER A N 1
ATOM 2393 C CA . SER A 1 294 ? -0.892 -11.137 -2.311 1.00 49.31 294 SER A CA 1
ATOM 2394 C C . SER A 1 294 ? -2.203 -11.919 -2.245 1.00 49.31 294 SER A C 1
ATOM 2396 O O . SER A 1 294 ? -2.301 -13.074 -2.665 1.00 49.31 294 SER A O 1
ATOM 2398 N N . ILE A 1 295 ? -3.220 -11.285 -1.671 1.00 41.47 295 ILE A N 1
ATOM 2399 C CA . ILE A 1 295 ? -4.594 -11.737 -1.816 1.00 41.47 295 ILE A CA 1
ATOM 2400 C C . ILE A 1 295 ? -4.926 -11.482 -3.282 1.00 41.47 295 ILE A C 1
ATOM 2402 O O . ILE A 1 295 ? -4.874 -10.336 -3.714 1.00 41.47 295 ILE A O 1
ATOM 2406 N N . ASN A 1 296 ? -5.225 -12.546 -4.032 1.00 32.25 296 ASN A N 1
ATOM 2407 C CA . ASN A 1 296 ? -5.643 -12.496 -5.434 1.00 32.25 296 ASN A CA 1
ATOM 2408 C C . ASN A 1 296 ? -6.743 -11.433 -5.632 1.00 32.25 296 ASN A C 1
ATOM 2410 O O . ASN A 1 296 ? -7.936 -11.710 -5.456 1.00 32.25 296 ASN A O 1
ATOM 2414 N N . LEU A 1 297 ? -6.355 -10.221 -6.025 1.00 36.78 297 LEU A N 1
ATOM 2415 C CA . LEU A 1 297 ? -7.250 -9.246 -6.626 1.00 36.78 297 LEU A CA 1
ATOM 2416 C C . LEU A 1 297 ? -7.315 -9.609 -8.101 1.00 36.78 297 LEU A C 1
ATOM 2418 O O . LEU A 1 297 ? -6.657 -9.022 -8.953 1.00 36.78 297 LEU A O 1
ATOM 2422 N N . SER A 1 298 ? -8.105 -10.640 -8.389 1.00 27.72 298 SER A N 1
ATOM 2423 C CA . SER A 1 298 ? -8.548 -10.935 -9.744 1.00 27.72 298 SER A CA 1
ATOM 2424 C C . SER A 1 298 ? -9.380 -9.753 -10.251 1.00 27.72 298 SER A C 1
ATOM 2426 O O . SER A 1 298 ? -10.605 -9.733 -10.157 1.00 27.72 298 SER A O 1
ATOM 2428 N N . ARG A 1 299 ? -8.711 -8.729 -10.787 1.00 31.61 299 ARG A N 1
ATOM 2429 C CA . ARG A 1 299 ? -9.345 -7.790 -11.705 1.00 31.61 299 ARG A CA 1
ATOM 2430 C C . ARG A 1 299 ? -9.491 -8.521 -13.030 1.00 31.61 299 ARG A C 1
ATOM 2432 O O . ARG A 1 299 ? -8.545 -8.651 -13.799 1.00 31.61 299 ARG A O 1
ATOM 2439 N N . SER A 1 300 ? -10.691 -9.051 -13.243 1.00 28.22 300 SER A N 1
ATOM 2440 C CA . SER A 1 300 ? -11.209 -9.212 -14.596 1.00 28.22 300 SER A CA 1
ATOM 2441 C C . SER A 1 300 ? -11.381 -7.795 -15.142 1.00 28.22 300 SER A C 1
ATOM 2443 O O . SER A 1 300 ? -12.232 -7.059 -14.642 1.00 28.22 300 SER A O 1
ATOM 2445 N N . ILE A 1 301 ? -10.507 -7.405 -16.067 1.00 30.44 301 ILE A N 1
ATOM 2446 C CA . ILE A 1 301 ? -10.745 -6.308 -17.011 1.00 30.44 301 ILE A CA 1
ATOM 2447 C C . ILE A 1 301 ? -11.155 -6.972 -18.321 1.00 30.44 301 ILE A C 1
ATOM 2449 O O . ILE A 1 301 ? -10.453 -7.936 -18.711 1.00 30.44 301 ILE A O 1
#

Organism: NCBI:txid1391627